Protein AF-A0A834N386-F1 (afdb_monomer)

Foldseek 3Di:
DVVLCVVLVDDPVLCVVCVVLCVVLVVCNNVLSVLQCLLPSDCSLQSLLSLDDVVLSVLSNPDFDDDPRDTDNVLVVLCVLLVHDSNLLNNLCSVVVVLSNDDPVLVVLQSVLCVVLVARSVLCSNVVVSSVDGSVLSNVQSVLCVVLVDPYDGSVSSVDDPVRSVVVSVVVVVVVVVVVVVVVVLVVCCVVVVHDSVVVVVLCVVPVVLVVVVPVLVVLLVPDDDDCSSVLSPDDPVVNVVVSCVVDDDPDDDDDDDDDDDDDDDDDDDDDDD

Mean predicted aligned error: 15.48 Å

Solvent-accessible surface area (backbone atoms only — not comparable to full-atom values): 16537 Å² total; per-residue (Å²): 101,70,70,56,42,49,75,56,68,50,50,73,66,59,48,63,78,43,40,70,64,52,60,80,31,51,95,50,39,66,63,49,49,53,35,50,44,71,62,34,75,76,46,80,50,47,56,48,48,62,79,40,61,64,76,53,44,50,41,60,58,74,60,78,45,64,62,97,87,39,81,53,49,63,63,57,53,51,14,61,77,50,73,50,51,52,40,62,45,24,57,45,34,44,78,40,51,69,56,68,74,52,53,69,70,57,49,51,46,32,52,52,49,42,53,76,61,68,43,55,48,70,59,46,57,78,40,50,68,60,66,79,47,54,44,67,58,50,48,56,55,49,50,56,42,46,75,67,67,48,88,74,63,62,71,73,62,72,73,51,50,74,65,57,49,50,52,51,48,52,50,51,53,51,51,50,54,45,51,54,52,47,51,56,47,42,56,49,46,20,70,72,68,74,44,56,60,68,60,50,50,57,55,44,74,75,41,74,73,50,69,85,50,43,73,72,49,52,65,57,53,72,76,56,85,70,95,62,62,64,67,48,73,74,37,56,70,68,57,35,52,51,50,50,55,71,75,48,78,78,83,83,74,80,79,82,82,90,82,85,86,82,87,90,82,82,87,78,89,81,79,88,83,135

InterPro domains:
  IPR003690 Transcription termination factor, mitochondrial/chloroplastic [PTHR15437] (4-217)
  IPR038538 MTERF superfamily, mitochondrial/chloroplastic [G3DSA:1.25.70.10] (2-164)

Radius of gyration: 35.21 Å; Cα contacts (8 Å, |Δi|>4): 204; chains: 1; bounding box: 88×67×82 Å

Sequence (274 aa):
MITIANNAGLSVSSIVENLPILIENINSLEEKIACIKNIDDDISEMLSLLNINKKYLSVLMFNEETIEGKKINKIKYLADELHCSVHTLCEYIEKEPSVIALSIRRIKEVIKTLKEFDYELKDILIALWVFNYNARTIHRRSSMMKAAGMKKIMPWILRGSIHELSNHIKTLKKTEMLEEIYGKHVDFLSKKLNMTEDEIKFYVNRAPDLTTLLEERLKILQQLRGKHRLSLLYCNSKIFETVVKSTYKPNTKTIPDDKTIPDDKTIPDDTDDK

Organism: Vespula vulgaris (NCBI:txid7454)

Structure (mmCIF, N/CA/C/O backbone):
data_AF-A0A834N386-F1
#
_entry.id   AF-A0A834N386-F1
#
loop_
_atom_site.group_PDB
_atom_site.id
_atom_site.type_symbol
_atom_site.label_atom_id
_atom_site.label_alt_id
_atom_site.label_comp_id
_atom_site.label_asym_id
_atom_site.label_entity_id
_atom_site.label_seq_id
_atom_site.pdbx_PDB_ins_code
_atom_site.Cartn_x
_atom_site.Cartn_y
_atom_site.Cartn_z
_atom_site.occupancy
_atom_site.B_iso_or_equiv
_atom_site.auth_seq_id
_atom_site.auth_comp_id
_atom_site.auth_asym_id
_atom_site.auth_atom_id
_atom_site.pdbx_PDB_model_num
ATOM 1 N N . MET A 1 1 ? -10.143 -11.070 27.960 1.00 88.25 1 MET A N 1
ATOM 2 C CA . MET A 1 1 ? -10.230 -11.180 26.486 1.00 88.25 1 MET A CA 1
ATOM 3 C C . MET A 1 1 ? -11.674 -11.378 26.028 1.00 88.25 1 MET A C 1
ATOM 5 O O . MET A 1 1 ? -12.223 -10.413 25.527 1.00 88.25 1 MET A O 1
ATOM 9 N N . ILE A 1 2 ? -12.325 -12.528 26.273 1.00 87.62 2 ILE A N 1
ATOM 10 C CA . ILE A 1 2 ? -13.691 -12.811 25.766 1.00 87.62 2 ILE A CA 1
ATOM 11 C C . ILE A 1 2 ? -14.712 -11.745 26.190 1.00 87.62 2 ILE A C 1
ATOM 13 O O . ILE A 1 2 ? -15.450 -11.239 25.356 1.00 87.62 2 ILE A O 1
ATOM 17 N N . THR A 1 3 ? -14.705 -11.329 27.460 1.00 89.75 3 THR A N 1
ATOM 18 C CA . THR A 1 3 ? -15.582 -10.250 27.946 1.00 89.75 3 THR A CA 1
ATOM 19 C C . THR A 1 3 ? -15.355 -8.932 27.202 1.00 89.75 3 THR A C 1
ATOM 21 O O . THR A 1 3 ? -16.313 -8.267 26.834 1.00 89.75 3 THR A O 1
ATOM 24 N N . ILE A 1 4 ? -14.093 -8.579 26.928 1.00 90.12 4 ILE A N 1
ATOM 25 C CA . ILE A 1 4 ? -13.732 -7.354 26.196 1.00 90.12 4 ILE A CA 1
ATOM 26 C C . ILE A 1 4 ? -14.237 -7.449 24.750 1.00 90.12 4 ILE A C 1
ATOM 28 O O . ILE A 1 4 ? -14.852 -6.512 24.258 1.00 90.12 4 ILE A O 1
ATOM 32 N N . ALA A 1 5 ? -14.032 -8.592 24.091 1.00 87.56 5 ALA A N 1
ATOM 33 C CA . ALA A 1 5 ? -14.474 -8.825 22.718 1.00 87.56 5 ALA A CA 1
ATOM 34 C C . ALA A 1 5 ? -16.011 -8.827 22.580 1.00 87.56 5 ALA A C 1
ATOM 36 O O . ALA A 1 5 ? -16.546 -8.201 21.668 1.00 87.56 5 ALA A O 1
ATOM 37 N N . ASN A 1 6 ? -16.729 -9.441 23.524 1.00 89.12 6 ASN A N 1
ATOM 38 C CA . ASN A 1 6 ? -18.195 -9.409 23.559 1.00 89.12 6 ASN A CA 1
ATOM 39 C C . ASN A 1 6 ? -18.725 -7.987 23.792 1.00 89.12 6 ASN A C 1
ATOM 41 O O . ASN A 1 6 ? -19.634 -7.549 23.092 1.00 89.12 6 ASN A O 1
ATOM 45 N N . ASN A 1 7 ? -18.122 -7.228 24.715 1.00 88.00 7 ASN A N 1
ATOM 46 C CA . ASN A 1 7 ? -18.456 -5.811 24.923 1.00 88.00 7 ASN A CA 1
ATOM 47 C C . ASN A 1 7 ? -18.126 -4.956 23.687 1.00 88.00 7 ASN A C 1
ATOM 49 O O . ASN A 1 7 ? -18.735 -3.911 23.445 1.00 88.00 7 ASN A O 1
ATOM 53 N N . ALA A 1 8 ? -17.168 -5.404 22.875 1.00 87.50 8 ALA A N 1
ATOM 54 C CA . ALA A 1 8 ? -16.850 -4.788 21.602 1.00 87.50 8 ALA A CA 1
ATOM 55 C C . ALA A 1 8 ? -17.902 -5.069 20.511 1.00 87.50 8 ALA A C 1
ATOM 57 O O . ALA A 1 8 ? -17.860 -4.411 19.479 1.00 87.50 8 ALA A O 1
ATOM 58 N N . GLY A 1 9 ? -18.881 -5.947 20.750 1.00 88.62 9 GLY A N 1
ATOM 59 C CA . GLY A 1 9 ? -19.914 -6.308 19.775 1.00 88.62 9 GLY A CA 1
ATOM 60 C C . GLY A 1 9 ? -19.480 -7.396 18.791 1.00 88.62 9 GLY A C 1
ATOM 61 O O . GLY A 1 9 ? -20.170 -7.626 17.804 1.00 88.62 9 GLY A O 1
ATOM 62 N N . LEU A 1 10 ? -18.355 -8.073 19.046 1.00 91.06 10 LEU A N 1
ATOM 63 C CA . LEU A 1 10 ? -17.881 -9.160 18.194 1.00 91.06 10 LEU A CA 1
ATOM 64 C C . LEU A 1 10 ? -18.725 -10.419 18.393 1.00 91.06 10 LEU A C 1
ATOM 66 O O . LEU A 1 10 ? -19.023 -10.819 19.520 1.00 91.06 10 LEU A O 1
ATOM 70 N N . SER A 1 11 ? -19.072 -11.072 17.286 1.00 91.44 11 SER A N 1
ATOM 71 C CA . SER A 1 11 ? -19.754 -12.365 17.318 1.00 91.44 11 SER A CA 1
ATOM 72 C C . SER A 1 11 ? -18.826 -13.476 17.827 1.00 91.44 11 SER A C 1
ATOM 74 O O . SER A 1 11 ? -17.603 -13.397 17.694 1.00 91.44 11 SER A O 1
ATOM 76 N N . VAL A 1 12 ? -19.401 -14.556 18.367 1.00 90.31 12 VAL A N 1
ATOM 77 C CA . VAL A 1 12 ? -18.622 -15.716 18.839 1.00 90.31 12 VAL A CA 1
ATOM 78 C C . VAL A 1 12 ? -17.772 -16.311 17.712 1.00 90.31 12 VAL A C 1
ATOM 80 O O 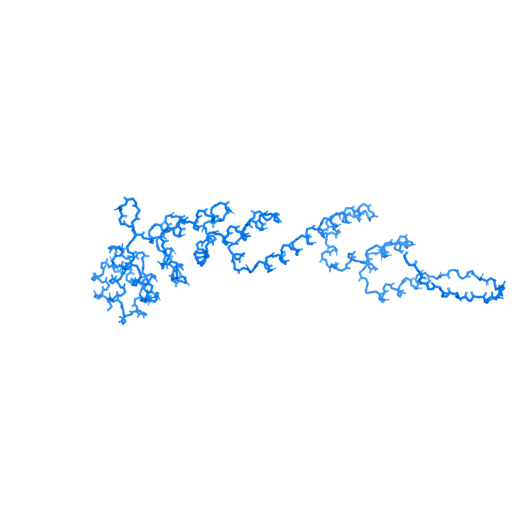. VAL A 1 12 ? -16.609 -16.633 17.943 1.00 90.31 12 VAL A O 1
ATOM 83 N N . SER A 1 13 ? -18.309 -16.408 16.491 1.00 90.00 13 SER A N 1
ATOM 84 C CA . SER A 1 13 ? -17.554 -16.876 15.321 1.00 90.00 13 SER A CA 1
ATOM 85 C C . SER A 1 13 ? -16.381 -15.952 14.997 1.00 90.00 13 SER A C 1
ATOM 87 O O . SER A 1 13 ? -15.260 -16.435 14.868 1.00 90.00 13 SER A O 1
ATOM 89 N N . SER A 1 14 ? -16.595 -14.631 14.987 1.00 88.56 14 SER A N 1
ATOM 90 C CA . SER A 1 14 ? -15.523 -13.655 14.737 1.00 88.56 14 SER A CA 1
ATOM 91 C C . SER A 1 14 ? -14.409 -13.734 15.786 1.00 88.56 14 SER A C 1
ATOM 93 O O . SER A 1 14 ? -13.234 -13.606 15.445 1.00 88.56 14 SER A O 1
ATOM 95 N N . ILE A 1 15 ? -14.753 -13.976 17.058 1.00 91.06 15 ILE A N 1
ATOM 96 C CA . ILE A 1 15 ? -13.774 -14.154 18.143 1.00 91.06 15 ILE A CA 1
ATOM 97 C C . ILE A 1 15 ? -12.934 -15.412 17.923 1.00 91.06 15 ILE A C 1
ATOM 99 O O . ILE A 1 15 ? -11.722 -15.374 18.118 1.00 91.06 15 ILE A O 1
ATOM 103 N N . VAL A 1 16 ? -13.567 -16.522 17.533 1.00 91.50 16 VAL A N 1
ATOM 104 C CA . VAL A 1 16 ? -12.873 -17.794 17.287 1.00 91.50 16 VAL A CA 1
ATOM 105 C C . VAL A 1 16 ? -11.936 -17.680 16.085 1.00 91.50 16 VAL A C 1
ATOM 107 O O . VAL A 1 16 ? -10.785 -18.099 16.178 1.00 91.50 16 VAL A O 1
ATOM 110 N N . GLU A 1 17 ? -12.391 -17.068 14.992 1.00 90.94 17 GLU A N 1
ATOM 111 C CA . GLU A 1 17 ? -11.588 -16.862 13.779 1.00 90.94 17 GLU A CA 1
ATOM 112 C C . GLU A 1 17 ? -10.368 -15.962 14.027 1.00 90.94 17 GLU A C 1
ATOM 114 O O . GLU A 1 17 ? -9.296 -16.206 13.480 1.00 90.94 17 GLU A O 1
ATOM 119 N N . ASN A 1 18 ? -10.503 -14.959 14.901 1.00 90.38 18 ASN A N 1
ATOM 120 C CA . ASN A 1 18 ? -9.460 -13.965 15.174 1.00 90.38 18 ASN A CA 1
ATOM 121 C C . ASN A 1 18 ? -8.749 -14.182 16.520 1.00 90.38 18 ASN A C 1
ATOM 123 O O . ASN A 1 18 ? -8.065 -13.286 17.023 1.00 90.38 18 ASN A O 1
ATOM 127 N N . LEU A 1 19 ? -8.885 -15.371 17.114 1.00 92.12 19 LEU A N 1
ATOM 128 C CA . LEU A 1 19 ? -8.342 -15.684 18.435 1.00 92.12 19 LEU A CA 1
ATOM 129 C C . LEU A 1 19 ? -6.833 -15.386 18.571 1.00 92.12 19 LEU A C 1
ATOM 131 O O . LEU A 1 19 ? -6.460 -14.804 19.593 1.00 92.12 19 LEU A O 1
ATOM 135 N N . PRO A 1 20 ? -5.964 -15.700 17.582 1.00 92.31 20 PRO A N 1
ATOM 136 C CA . PRO A 1 20 ? -4.537 -15.385 17.676 1.00 92.31 20 PRO A CA 1
ATOM 137 C C . PRO A 1 20 ? -4.271 -13.885 17.866 1.00 92.31 20 PRO A C 1
ATOM 139 O O . PRO A 1 20 ? -3.595 -13.498 18.817 1.00 92.31 20 PRO A O 1
ATOM 142 N N . ILE A 1 21 ? -4.899 -13.038 17.041 1.00 91.94 21 ILE A N 1
ATOM 143 C CA . ILE A 1 21 ? -4.752 -11.573 17.082 1.00 91.94 21 ILE A CA 1
ATOM 144 C C . ILE A 1 21 ? -5.218 -11.021 18.438 1.00 91.94 21 ILE A C 1
ATOM 146 O O . ILE A 1 21 ? -4.581 -10.144 19.029 1.00 91.94 21 ILE A O 1
ATOM 150 N N . LEU A 1 22 ? -6.326 -11.549 18.967 1.00 92.88 22 LEU A N 1
ATOM 151 C CA . LEU A 1 22 ? -6.873 -11.129 20.259 1.00 92.88 22 LEU A CA 1
ATOM 152 C C . LEU A 1 22 ? -5.966 -11.520 21.435 1.00 92.88 22 LEU A C 1
ATOM 154 O O . LEU A 1 22 ? -5.844 -10.752 22.393 1.00 92.88 22 LEU A O 1
ATOM 158 N N . ILE A 1 23 ? -5.342 -12.701 21.379 1.00 92.31 23 ILE A N 1
ATOM 159 C CA . ILE A 1 23 ? -4.413 -13.183 22.410 1.00 92.31 23 ILE A CA 1
ATOM 160 C C . ILE A 1 23 ? -3.130 -12.351 22.402 1.00 92.31 23 ILE A C 1
ATOM 162 O O . ILE A 1 23 ? -2.708 -11.884 23.460 1.00 92.31 23 ILE A O 1
ATOM 166 N N . GLU A 1 24 ? -2.544 -12.113 21.227 1.00 92.31 24 GLU A N 1
ATOM 167 C CA . GLU A 1 24 ? -1.314 -11.322 21.082 1.00 92.31 24 GLU A CA 1
ATOM 168 C C . GLU A 1 24 ? -1.464 -9.906 21.651 1.00 92.31 24 GLU A C 1
ATOM 170 O O . GLU A 1 24 ? -0.534 -9.353 22.239 1.00 92.31 24 GLU A O 1
ATOM 175 N N . ASN A 1 25 ? -2.665 -9.333 21.548 1.00 91.56 25 ASN A N 1
ATOM 176 C CA . ASN A 1 25 ? -2.941 -7.968 21.978 1.00 91.56 25 ASN A CA 1
ATOM 177 C C . ASN A 1 25 ? -3.603 -7.855 23.358 1.00 91.56 25 ASN A C 1
ATOM 179 O O . ASN A 1 25 ? -3.965 -6.744 23.746 1.00 91.56 25 ASN A O 1
ATOM 183 N N . ILE A 1 26 ? -3.728 -8.945 24.127 1.00 92.50 26 ILE A N 1
ATOM 184 C CA . ILE A 1 26 ? -4.551 -9.015 25.352 1.00 92.50 26 ILE A CA 1
ATOM 185 C C . ILE A 1 26 ? -4.307 -7.872 26.352 1.00 92.50 26 ILE A C 1
ATOM 187 O O . ILE A 1 26 ? -5.266 -7.328 26.895 1.00 92.50 26 ILE A O 1
ATOM 191 N N . ASN A 1 27 ? -3.048 -7.463 26.543 1.00 92.25 27 ASN A N 1
ATOM 192 C CA . ASN A 1 27 ? -2.653 -6.430 27.510 1.00 92.25 27 ASN A CA 1
ATOM 193 C C . ASN A 1 27 ? -3.097 -5.012 27.117 1.00 92.25 27 ASN A C 1
ATOM 195 O O . ASN A 1 27 ? -3.163 -4.134 27.967 1.00 92.25 27 ASN A O 1
ATOM 199 N N . SER A 1 28 ? -3.368 -4.780 25.831 1.00 92.50 28 SER A N 1
ATOM 200 C CA . SER A 1 28 ? -3.769 -3.472 25.285 1.00 92.50 28 SER A CA 1
ATOM 201 C C . SER A 1 28 ? -5.078 -3.541 24.496 1.00 92.50 28 SER A C 1
ATOM 203 O O . SER A 1 28 ? -5.441 -2.594 23.802 1.00 92.50 28 SER A O 1
ATOM 205 N N . LEU A 1 29 ? -5.781 -4.674 24.584 1.00 92.69 29 LEU A N 1
ATOM 206 C CA . LEU A 1 29 ? -6.896 -5.011 23.710 1.00 92.69 29 LEU A CA 1
ATOM 207 C C . LEU A 1 29 ? -8.043 -4.010 23.846 1.00 92.69 29 LEU A C 1
ATOM 209 O O . LEU A 1 29 ? -8.546 -3.524 22.841 1.00 92.69 29 LEU A O 1
ATOM 213 N N . GLU A 1 30 ? -8.424 -3.679 25.079 1.00 91.75 30 GLU A N 1
ATOM 214 C CA . GLU A 1 30 ? -9.513 -2.740 25.365 1.00 91.75 30 GLU A CA 1
ATOM 215 C C . GLU A 1 30 ? -9.223 -1.344 24.804 1.00 91.75 30 GLU A C 1
ATOM 217 O O . GLU A 1 30 ? -10.055 -0.769 24.105 1.00 91.75 30 GLU A O 1
ATOM 222 N N . GLU A 1 31 ? -8.007 -0.835 25.019 1.00 90.44 31 GLU A N 1
ATOM 223 C CA . GLU A 1 31 ? -7.593 0.467 24.498 1.00 90.44 31 GLU A CA 1
ATOM 224 C C . GLU A 1 31 ? -7.568 0.490 22.965 1.00 90.44 31 GLU A C 1
ATOM 226 O O . GLU A 1 31 ? -8.058 1.436 22.351 1.00 90.44 31 GLU A O 1
ATOM 231 N N . LYS A 1 32 ? -7.011 -0.550 22.328 1.00 92.25 32 LYS A N 1
ATOM 232 C CA . LYS A 1 32 ? -6.935 -0.634 20.863 1.00 92.25 32 LYS A CA 1
ATOM 233 C C . LYS A 1 32 ? -8.317 -0.783 20.230 1.00 92.25 32 LYS A C 1
ATOM 235 O O . LYS A 1 32 ? -8.591 -0.127 19.228 1.00 92.25 32 LYS A O 1
ATOM 240 N N . ILE A 1 33 ? -9.199 -1.584 20.829 1.00 92.19 33 ILE A N 1
ATOM 241 C CA . ILE A 1 33 ? -10.599 -1.699 20.407 1.00 92.19 33 ILE A CA 1
ATOM 242 C C . ILE A 1 33 ? -11.301 -0.348 20.524 1.00 92.19 33 ILE A C 1
ATOM 244 O O . ILE A 1 33 ? -11.998 0.043 19.592 1.00 92.19 33 ILE A O 1
ATOM 248 N N . ALA A 1 34 ? -11.084 0.394 21.613 1.00 89.69 34 ALA A N 1
ATOM 249 C CA . ALA A 1 34 ? -11.635 1.737 21.753 1.00 89.69 34 ALA A CA 1
ATOM 250 C C . ALA A 1 34 ? -11.137 2.670 20.635 1.00 89.69 34 ALA A C 1
ATOM 252 O O . ALA A 1 34 ? -11.928 3.432 20.080 1.00 89.69 34 ALA A O 1
ATOM 253 N N . CYS A 1 35 ? -9.862 2.585 20.233 1.00 89.06 35 CYS A N 1
ATOM 254 C CA . CYS A 1 35 ? -9.360 3.347 19.086 1.00 89.06 35 CYS A CA 1
ATOM 255 C C . CYS A 1 35 ? -10.097 3.002 17.784 1.00 89.06 35 CYS A C 1
ATOM 257 O O . CYS A 1 35 ? -10.493 3.912 17.061 1.00 89.06 35 CYS A O 1
ATOM 259 N N . ILE A 1 36 ? -10.293 1.713 17.492 1.00 90.50 36 ILE A N 1
ATOM 260 C CA . ILE A 1 36 ? -10.954 1.259 16.257 1.00 90.50 36 ILE A CA 1
ATOM 261 C C . ILE A 1 36 ? -12.444 1.637 16.272 1.00 90.50 36 ILE A C 1
ATOM 263 O O . ILE A 1 36 ? -12.948 2.144 15.273 1.00 90.50 36 ILE A O 1
ATOM 267 N N . LYS A 1 37 ? -13.119 1.513 17.423 1.00 89.31 37 LYS A N 1
ATOM 268 C CA . LYS A 1 37 ? -14.534 1.887 17.591 1.00 89.31 37 LYS A CA 1
ATOM 269 C C . LYS A 1 37 ? -14.840 3.362 17.342 1.00 89.31 37 LYS A C 1
ATOM 271 O O . LYS A 1 37 ? -15.950 3.704 16.965 1.00 89.31 37 LYS A O 1
ATOM 276 N N . ASN A 1 38 ? -13.863 4.250 17.518 1.00 85.38 38 ASN A N 1
ATOM 277 C CA . ASN A 1 38 ? -14.044 5.667 17.178 1.00 85.38 38 ASN A CA 1
ATOM 278 C C . ASN A 1 38 ? -14.159 5.916 15.663 1.00 85.38 38 ASN A C 1
ATOM 280 O O . ASN A 1 38 ? -14.616 6.983 15.237 1.00 85.38 38 ASN A O 1
ATOM 284 N N . ILE A 1 39 ? -13.705 4.955 14.858 1.00 85.00 39 ILE A N 1
ATOM 285 C CA . ILE A 1 39 ? -13.745 5.004 13.397 1.00 85.00 39 ILE A CA 1
ATOM 286 C C . ILE A 1 39 ? -15.055 4.398 12.898 1.00 85.00 39 ILE A C 1
ATOM 288 O O . ILE A 1 39 ? -15.696 4.977 12.019 1.00 85.00 39 ILE A O 1
ATOM 292 N N . ASP A 1 40 ? -15.425 3.239 13.443 1.00 86.94 40 ASP A N 1
ATOM 293 C CA . ASP A 1 40 ? -16.626 2.499 13.078 1.00 86.94 40 ASP A CA 1
ATOM 294 C C . ASP A 1 40 ? -17.136 1.660 14.248 1.00 86.94 40 ASP A C 1
ATOM 296 O O . ASP A 1 40 ? -16.339 1.033 14.946 1.00 86.94 40 ASP A O 1
ATOM 300 N N . ASP A 1 41 ? -18.455 1.613 14.435 1.00 85.44 41 ASP A N 1
ATOM 301 C CA . ASP A 1 41 ? -19.065 0.813 15.500 1.00 85.44 41 ASP A CA 1
ATOM 302 C C . ASP A 1 41 ? -18.874 -0.691 15.252 1.00 85.44 41 ASP A C 1
ATOM 304 O O . ASP A 1 41 ? -18.651 -1.450 16.203 1.00 85.44 41 ASP A O 1
ATOM 308 N N . ASP A 1 42 ? -18.924 -1.114 13.981 1.00 88.88 42 ASP A N 1
ATOM 309 C CA . ASP A 1 42 ? -18.627 -2.487 13.580 1.00 88.88 42 ASP A CA 1
ATOM 310 C C . ASP A 1 42 ? -17.137 -2.646 13.266 1.00 88.88 42 ASP A C 1
ATOM 312 O O . ASP A 1 42 ? -16.627 -2.243 12.218 1.00 88.88 42 ASP A O 1
ATOM 316 N N . ILE A 1 43 ? -16.432 -3.269 14.206 1.00 90.81 43 ILE A N 1
ATOM 317 C CA . ILE A 1 43 ? -14.989 -3.493 14.124 1.00 90.81 43 ILE A CA 1
ATOM 318 C C . ILE A 1 43 ? -14.627 -4.857 13.522 1.00 90.81 43 ILE A C 1
ATOM 320 O O . ILE A 1 43 ? -13.440 -5.172 13.438 1.00 90.81 43 ILE A O 1
ATOM 324 N N . SER A 1 44 ? -15.612 -5.675 13.132 1.00 90.38 44 SER A N 1
ATOM 325 C CA . SER A 1 44 ? -15.407 -7.081 12.744 1.00 90.38 44 SER A CA 1
ATOM 326 C C . SER A 1 44 ? -14.435 -7.226 11.572 1.00 90.38 44 SER A C 1
ATOM 328 O O . SER A 1 44 ? -13.564 -8.092 11.586 1.00 90.38 44 SER A O 1
ATOM 330 N N . GLU A 1 45 ? -14.519 -6.325 10.592 1.00 91.19 45 GLU A N 1
ATOM 331 C CA . GLU A 1 45 ? -13.615 -6.307 9.437 1.00 91.19 45 GLU A CA 1
ATOM 332 C C . GLU A 1 45 ? -12.253 -5.659 9.739 1.00 91.19 45 GLU A C 1
ATOM 334 O O . GLU A 1 45 ? -11.313 -5.824 8.974 1.00 91.19 45 GLU A O 1
ATOM 339 N N . MET A 1 46 ? -12.104 -4.941 10.854 1.00 93.44 46 MET A N 1
ATOM 340 C CA . MET A 1 46 ? -10.917 -4.127 11.153 1.00 93.44 46 MET A CA 1
ATOM 341 C C . MET A 1 46 ? -9.967 -4.770 12.172 1.00 93.44 46 MET A C 1
ATOM 343 O O . MET A 1 46 ? -9.023 -4.125 12.631 1.00 93.44 46 MET A O 1
ATOM 347 N N . LEU A 1 47 ? -10.187 -6.036 12.537 1.00 93.19 47 LEU A N 1
ATOM 348 C CA . LEU A 1 47 ? -9.440 -6.706 13.606 1.00 93.19 47 LEU A CA 1
ATOM 349 C C . LEU A 1 47 ? -7.933 -6.805 13.341 1.00 93.19 47 LEU A C 1
ATOM 351 O O . LEU A 1 47 ? -7.160 -6.696 14.292 1.00 93.19 47 LEU A O 1
ATOM 355 N N . SER A 1 48 ? -7.491 -6.887 12.082 1.00 93.38 48 SER A N 1
ATOM 356 C CA . SER A 1 48 ? -6.059 -6.878 11.727 1.00 93.38 48 SER A CA 1
ATOM 357 C C . SER A 1 48 ? -5.345 -5.596 12.182 1.00 93.38 48 SER A C 1
ATOM 359 O O . SER A 1 48 ? 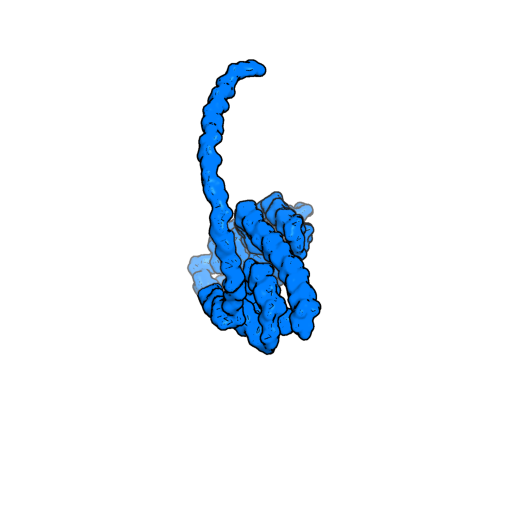-4.145 -5.597 12.451 1.00 93.38 48 SER A O 1
ATOM 361 N N . LEU A 1 49 ? -6.080 -4.492 12.374 1.00 93.56 49 LEU A N 1
ATOM 362 C CA . LEU A 1 49 ? -5.514 -3.254 12.914 1.00 93.56 49 LEU A CA 1
ATOM 363 C C . LEU A 1 49 ? -5.091 -3.384 14.379 1.00 93.56 49 LEU A C 1
ATOM 365 O O . LEU A 1 49 ? -4.299 -2.571 14.847 1.00 93.56 49 LEU A O 1
ATOM 369 N N . LEU A 1 50 ? -5.564 -4.392 15.120 1.00 93.38 50 LEU A N 1
ATOM 370 C CA . LEU A 1 50 ? -5.101 -4.626 16.487 1.00 93.38 50 LEU A CA 1
ATOM 371 C C . LEU A 1 50 ? -3.591 -4.885 16.531 1.00 93.38 50 LEU A C 1
ATOM 373 O O . LEU A 1 50 ? -2.954 -4.487 17.500 1.00 93.38 50 LEU A O 1
ATOM 377 N N . ASN A 1 51 ? -2.992 -5.442 15.478 1.00 93.75 51 ASN A N 1
ATOM 378 C CA . ASN A 1 51 ? -1.557 -5.726 15.428 1.00 93.75 51 ASN A CA 1
ATOM 379 C C . ASN A 1 51 ? -0.680 -4.487 15.204 1.00 93.75 51 ASN A C 1
ATOM 381 O O . ASN A 1 51 ? 0.527 -4.528 15.453 1.00 93.75 51 ASN A O 1
ATOM 385 N N . ILE A 1 52 ? -1.255 -3.345 14.813 1.00 92.19 52 ILE A N 1
ATOM 386 C CA . ILE A 1 52 ? -0.459 -2.136 14.583 1.00 92.19 52 ILE A CA 1
ATOM 387 C C . ILE A 1 52 ? -0.134 -1.407 15.891 1.00 92.19 52 ILE A C 1
ATOM 389 O O . ILE A 1 52 ? -0.783 -1.557 16.933 1.00 92.19 52 ILE A O 1
ATOM 393 N N . ASN A 1 53 ? 0.908 -0.576 15.843 1.00 89.56 53 ASN A N 1
ATOM 394 C CA . ASN A 1 53 ? 1.323 0.218 16.994 1.00 89.56 53 ASN A CA 1
ATOM 395 C C . ASN A 1 53 ? 0.229 1.230 17.392 1.00 89.56 53 ASN A C 1
ATOM 397 O O . ASN A 1 53 ? -0.317 1.934 16.539 1.00 89.56 53 ASN A O 1
ATOM 401 N N . LYS A 1 54 ? -0.017 1.370 18.703 1.00 85.81 54 LYS A N 1
ATOM 402 C CA . LYS A 1 54 ? -0.982 2.320 19.286 1.00 85.81 54 LYS A CA 1
ATOM 403 C C . LYS A 1 54 ? -0.816 3.748 18.758 1.00 85.81 54 LYS A C 1
ATOM 405 O O . LYS A 1 54 ? -1.813 4.428 18.564 1.00 85.81 54 LYS A O 1
ATOM 410 N N . LYS A 1 55 ? 0.414 4.183 18.457 1.00 88.50 55 LYS A N 1
ATOM 411 C CA . LYS A 1 55 ? 0.697 5.496 17.855 1.00 88.50 55 LYS A CA 1
ATOM 412 C C . LYS A 1 55 ? -0.048 5.719 16.531 1.00 88.50 55 LYS A C 1
ATOM 414 O O . LYS A 1 55 ? -0.476 6.835 16.267 1.00 88.50 55 LYS A O 1
ATOM 419 N N . TYR A 1 56 ? -0.187 4.695 15.689 1.00 89.31 56 TYR A N 1
ATOM 420 C CA . TYR A 1 56 ? -0.923 4.814 14.425 1.00 89.31 56 TYR A CA 1
ATOM 421 C C . TYR A 1 56 ? -2.435 4.747 14.649 1.00 89.31 56 TYR A C 1
ATOM 423 O O . TYR A 1 56 ? -3.168 5.531 14.055 1.00 89.31 56 TYR A O 1
ATOM 431 N N . LEU A 1 57 ? -2.898 3.889 15.564 1.00 88.25 57 LEU A N 1
ATOM 432 C CA . LEU A 1 57 ? -4.314 3.825 15.942 1.00 88.25 57 LEU A CA 1
ATOM 433 C C . LEU A 1 57 ? -4.810 5.145 16.539 1.00 88.25 57 LEU A C 1
ATOM 435 O O . LEU A 1 57 ? -5.878 5.625 16.177 1.00 88.25 57 LEU A O 1
ATOM 439 N N . SER A 1 58 ? -4.011 5.784 17.395 1.00 85.62 58 SER A N 1
ATOM 440 C CA . SER A 1 58 ? -4.374 7.073 17.986 1.00 85.62 58 SER A CA 1
ATOM 441 C C . SER A 1 58 ? -4.519 8.169 16.931 1.00 85.62 58 SER A C 1
ATOM 443 O O . SER A 1 58 ? -5.351 9.055 17.077 1.00 85.62 58 SER A O 1
ATOM 445 N N . VAL A 1 59 ? -3.755 8.105 15.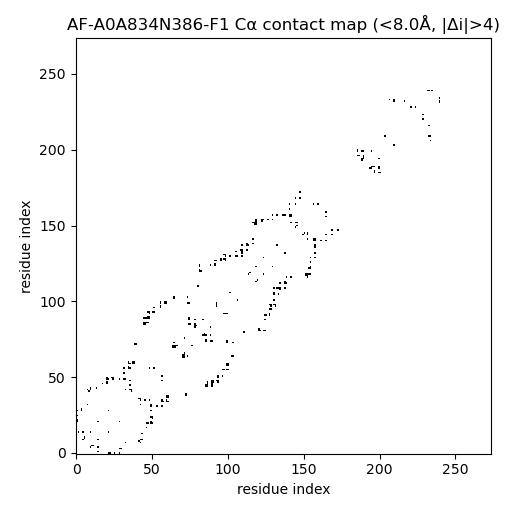835 1.00 85.38 59 VAL A N 1
ATOM 446 C CA . VAL A 1 59 ? -3.895 9.067 14.732 1.00 85.38 59 VAL A CA 1
ATOM 447 C C . VAL A 1 59 ? -5.281 8.981 14.084 1.00 85.38 59 VAL A C 1
ATOM 449 O O . VAL A 1 59 ? -5.821 10.015 13.701 1.00 85.38 59 VAL A O 1
ATOM 452 N N . LEU A 1 60 ? -5.891 7.793 14.022 1.00 77.38 60 LEU A N 1
ATOM 453 C CA . LEU A 1 60 ? -7.262 7.632 13.519 1.00 77.38 60 LEU A CA 1
ATOM 454 C C . LEU A 1 60 ? -8.304 8.276 14.436 1.00 77.38 60 LEU A C 1
ATOM 456 O O . LEU A 1 60 ? -9.329 8.731 13.942 1.00 77.38 60 LEU A O 1
ATOM 460 N N . MET A 1 61 ? -8.034 8.349 15.742 1.00 74.19 61 MET A N 1
ATOM 461 C CA . MET A 1 61 ? -8.932 9.000 16.699 1.00 74.19 61 MET A CA 1
ATOM 462 C C . MET A 1 61 ? -8.892 10.526 16.598 1.00 74.19 61 MET A C 1
ATOM 464 O O . MET A 1 61 ? -9.925 11.174 16.710 1.00 74.19 61 MET A O 1
ATOM 468 N N . PHE A 1 62 ? -7.701 11.108 16.437 1.00 73.00 62 PHE A N 1
ATOM 469 C CA . PHE A 1 62 ? -7.518 12.559 16.566 1.00 73.00 62 PHE A CA 1
ATOM 470 C C . PHE A 1 62 ? -7.588 13.320 15.241 1.00 73.00 62 PHE A C 1
ATOM 472 O O . PHE A 1 62 ? -7.834 14.524 15.247 1.00 73.00 62 PHE A O 1
ATOM 479 N N . ASN A 1 63 ? -7.390 12.641 14.111 1.00 73.81 63 ASN A N 1
ATOM 480 C CA . ASN A 1 63 ? -7.414 13.265 12.791 1.00 73.81 63 ASN A CA 1
ATOM 481 C C . ASN A 1 63 ? -8.708 12.917 12.059 1.00 73.81 63 ASN A C 1
ATOM 483 O O . ASN A 1 63 ? -8.682 12.278 11.004 1.00 73.81 63 ASN A O 1
ATOM 487 N N . GLU A 1 64 ? -9.836 13.340 12.630 1.00 78.50 64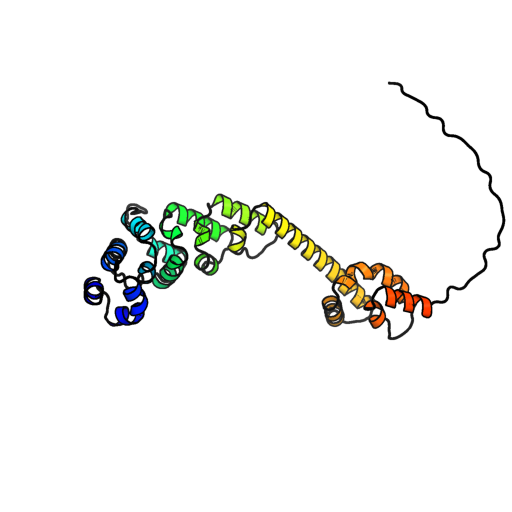 GLU A N 1
ATOM 488 C CA . GLU A 1 64 ? -11.107 13.308 11.917 1.00 78.50 64 GLU A CA 1
ATOM 489 C C . GLU A 1 64 ? -11.019 14.199 10.679 1.00 78.50 64 GLU A C 1
ATOM 491 O O . GLU A 1 64 ? -10.691 15.384 10.747 1.00 78.50 64 GLU A O 1
ATOM 496 N N . GLU A 1 65 ? -11.311 13.612 9.525 1.00 84.06 65 GLU A N 1
ATOM 497 C CA . GLU A 1 65 ? -11.296 14.317 8.254 1.00 84.06 65 GLU A CA 1
ATOM 498 C C . GLU A 1 65 ? -12.708 14.379 7.683 1.00 84.06 65 GLU A C 1
ATOM 500 O O . GLU A 1 65 ? -13.515 13.456 7.841 1.00 84.06 65 GLU A O 1
ATOM 505 N N . THR A 1 66 ? -13.000 15.488 7.007 1.00 84.25 66 THR A N 1
ATOM 506 C CA . THR A 1 66 ? -14.282 15.706 6.344 1.00 84.25 66 THR A CA 1
ATOM 507 C C . THR A 1 66 ? -14.089 15.902 4.845 1.00 84.25 66 THR A C 1
ATOM 509 O O . THR A 1 66 ? -13.114 16.511 4.400 1.00 84.25 66 THR A O 1
ATOM 512 N N . ILE A 1 67 ? -15.023 15.391 4.044 1.00 80.44 67 ILE A N 1
ATOM 513 C CA . ILE A 1 67 ? -15.191 15.799 2.642 1.00 80.44 67 ILE A CA 1
ATOM 514 C C . ILE A 1 67 ? -16.606 16.351 2.537 1.00 80.44 67 ILE A C 1
ATOM 516 O O . ILE A 1 67 ? -17.551 15.733 3.025 1.00 80.44 67 ILE A O 1
ATOM 520 N N . GLU A 1 68 ? -16.730 17.549 1.965 1.00 83.06 68 GLU A N 1
ATOM 521 C CA . GLU A 1 68 ? -18.021 18.236 1.799 1.00 83.06 68 GLU A CA 1
ATOM 522 C C . GLU A 1 68 ? -18.797 18.392 3.125 1.00 83.06 68 GLU A C 1
ATOM 524 O O . GLU A 1 68 ? -20.020 18.303 3.173 1.00 83.06 68 GLU A O 1
ATOM 529 N N . GLY A 1 69 ? -18.071 18.604 4.229 1.00 81.62 69 GLY A N 1
ATOM 530 C CA . GLY A 1 69 ? -18.652 18.818 5.559 1.00 81.62 69 GLY A CA 1
ATOM 531 C C . GLY A 1 69 ? -19.118 17.552 6.287 1.00 81.62 69 GLY A C 1
ATOM 532 O O . GLY A 1 69 ? -19.612 17.659 7.405 1.00 81.62 69 GLY A O 1
ATOM 533 N N . LYS A 1 70 ? -18.942 16.356 5.708 1.00 84.81 70 LYS A N 1
ATOM 534 C CA . LYS A 1 70 ? -19.281 15.076 6.353 1.00 84.81 70 LYS A CA 1
ATOM 535 C C . LYS A 1 70 ? -18.031 14.372 6.867 1.00 84.81 70 LYS A C 1
ATOM 537 O O . LYS A 1 70 ? -17.047 14.289 6.133 1.00 84.81 70 LYS A O 1
ATOM 542 N N . LYS A 1 71 ? -18.079 13.850 8.100 1.00 85.31 71 LYS A N 1
ATOM 543 C CA . LYS A 1 71 ? -17.022 13.003 8.685 1.00 85.31 71 LYS A CA 1
ATOM 544 C C . LYS A 1 71 ? -16.855 11.740 7.849 1.00 85.31 71 LYS A C 1
ATOM 546 O O . LYS A 1 71 ? -17.846 11.136 7.440 1.00 85.31 71 LYS A O 1
ATOM 551 N N . ILE A 1 72 ? -15.607 11.353 7.597 1.00 87.62 72 ILE A N 1
ATOM 552 C CA . ILE A 1 72 ? -15.293 10.209 6.741 1.00 87.62 72 ILE A CA 1
ATOM 553 C C . ILE A 1 72 ? -14.470 9.178 7.476 1.00 87.62 72 ILE A C 1
ATOM 555 O O . ILE A 1 72 ? -13.445 9.473 8.087 1.00 87.62 72 ILE A O 1
ATOM 559 N N . ASN A 1 73 ? -14.910 7.933 7.334 1.00 89.50 73 ASN A N 1
ATOM 560 C CA . ASN A 1 73 ? -14.107 6.780 7.668 1.00 89.50 73 ASN A CA 1
ATOM 561 C C . ASN A 1 73 ? -13.029 6.613 6.584 1.00 89.50 73 ASN A C 1
ATOM 563 O O . ASN A 1 73 ? -13.300 6.148 5.477 1.00 89.50 73 ASN A O 1
ATOM 567 N N . LYS A 1 74 ? -11.797 7.019 6.908 1.00 89.25 74 LYS A N 1
ATOM 568 C CA . LYS A 1 74 ? -10.638 6.954 6.004 1.00 89.25 74 LYS A CA 1
ATOM 569 C C . LYS A 1 74 ? -10.363 5.543 5.486 1.00 89.25 74 LYS A C 1
ATOM 571 O O . LYS A 1 74 ? -9.938 5.399 4.344 1.00 89.25 74 LYS A O 1
ATOM 576 N N . ILE A 1 75 ? -10.588 4.524 6.315 1.00 92.38 75 ILE A N 1
ATOM 577 C CA . ILE A 1 75 ? -10.326 3.128 5.954 1.00 92.38 75 ILE A CA 1
ATOM 578 C C . ILE A 1 75 ? -11.339 2.676 4.908 1.00 92.38 75 ILE A C 1
ATOM 580 O O . ILE A 1 75 ? -10.930 2.206 3.852 1.00 92.38 75 ILE A O 1
ATOM 584 N N . LYS A 1 76 ? -12.635 2.909 5.151 1.00 92.81 76 LYS A N 1
ATOM 585 C CA . LYS A 1 76 ? -13.693 2.636 4.163 1.00 92.81 76 LYS A CA 1
ATOM 586 C C . LYS A 1 76 ? -13.452 3.406 2.864 1.00 92.81 76 LYS A C 1
ATOM 588 O O . LYS A 1 76 ? -13.433 2.810 1.797 1.00 92.81 76 LYS A O 1
ATOM 593 N N . TYR A 1 77 ? -13.126 4.696 2.966 1.00 92.50 77 TYR A N 1
ATOM 594 C CA . TYR A 1 77 ? -12.792 5.523 1.805 1.00 92.50 77 TYR A CA 1
ATOM 595 C C . TYR A 1 77 ? -11.633 4.949 0.971 1.00 92.50 77 TYR A C 1
ATOM 597 O O . TYR A 1 77 ? -11.720 4.874 -0.252 1.00 92.50 77 TYR A O 1
ATOM 605 N N . LEU A 1 78 ? -10.536 4.540 1.615 1.00 94.06 78 LEU A N 1
ATOM 606 C CA . LEU A 1 78 ? -9.390 3.966 0.911 1.00 94.06 78 LEU A CA 1
ATOM 607 C C . LEU A 1 78 ? -9.712 2.582 0.323 1.00 94.06 78 LEU A C 1
ATOM 609 O O . LEU A 1 78 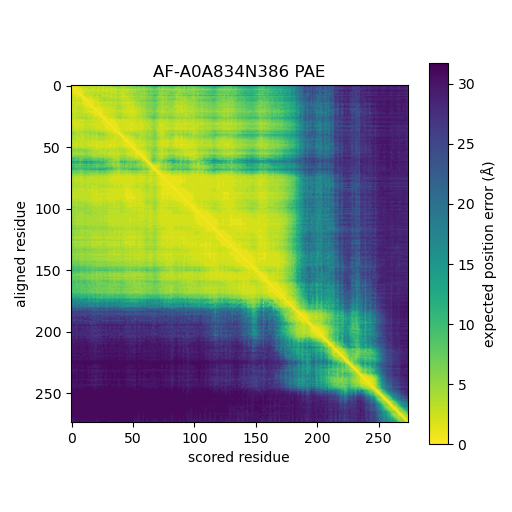? -9.223 2.266 -0.760 1.00 94.06 78 LEU A O 1
ATOM 613 N N . ALA A 1 79 ? -10.532 1.780 1.008 1.00 95.81 79 ALA A N 1
ATOM 614 C CA . ALA A 1 79 ? -10.968 0.471 0.526 1.00 95.81 79 ALA A CA 1
ATOM 615 C C . ALA A 1 79 ? -11.794 0.611 -0.760 1.00 95.81 79 ALA A C 1
ATOM 617 O O . ALA A 1 79 ? -11.515 -0.083 -1.741 1.00 95.81 79 ALA A O 1
ATOM 618 N N . ASP A 1 80 ? -12.707 1.586 -0.788 1.00 95.31 80 ASP A N 1
ATOM 619 C CA . ASP A 1 80 ? -13.515 1.927 -1.959 1.00 95.31 80 ASP A CA 1
ATOM 620 C C . ASP A 1 80 ? -12.639 2.397 -3.132 1.00 95.31 80 ASP A C 1
ATOM 622 O O . ASP A 1 80 ? -12.772 1.901 -4.250 1.00 95.31 80 ASP A O 1
ATOM 626 N N . GLU A 1 81 ? -11.687 3.306 -2.891 1.00 94.38 81 GLU A N 1
ATOM 627 C CA . GLU A 1 81 ? -10.798 3.827 -3.943 1.00 94.38 81 GLU A CA 1
ATOM 628 C C . GLU A 1 81 ? -9.860 2.771 -4.546 1.00 94.38 81 GLU A C 1
ATOM 630 O O . GLU A 1 81 ? -9.462 2.889 -5.712 1.00 94.38 81 GLU A O 1
ATOM 635 N N . LEU A 1 82 ? -9.480 1.764 -3.753 1.00 95.38 82 LEU A N 1
ATOM 636 C CA . LEU A 1 82 ? -8.651 0.632 -4.175 1.00 95.38 82 LEU A CA 1
ATOM 637 C C . LEU A 1 82 ? -9.476 -0.584 -4.621 1.00 95.38 82 LEU A C 1
ATOM 639 O O . LEU A 1 82 ? -8.889 -1.575 -5.056 1.00 95.38 82 LEU A O 1
ATOM 643 N N . HIS A 1 83 ? -10.809 -0.495 -4.568 1.00 95.62 83 HIS A N 1
ATOM 644 C CA . HIS A 1 83 ? -11.747 -1.551 -4.948 1.00 95.62 83 HIS A CA 1
ATOM 645 C C . HIS A 1 83 ? -11.482 -2.889 -4.230 1.00 95.62 83 HIS A C 1
ATOM 647 O O . HIS A 1 83 ? -11.400 -3.946 -4.858 1.00 95.62 83 HIS A O 1
ATOM 653 N N . CYS A 1 84 ? -11.342 -2.843 -2.904 1.00 96.38 84 CYS A N 1
ATOM 654 C CA . CYS A 1 84 ? -11.137 -4.017 -2.050 1.00 96.38 84 CYS A CA 1
ATOM 655 C C . CYS A 1 84 ? -12.033 -3.968 -0.802 1.00 96.38 84 CYS A C 1
ATOM 657 O O . CYS A 1 84 ? -12.629 -2.935 -0.510 1.00 96.38 84 CYS A O 1
ATOM 659 N N . SER A 1 85 ? -12.152 -5.082 -0.072 1.00 96.62 85 SER A N 1
ATOM 660 C CA . SER A 1 85 ? -12.881 -5.088 1.203 1.00 96.62 85 SER A CA 1
ATOM 661 C C . SER A 1 85 ? -12.092 -4.355 2.290 1.00 96.62 85 SER A C 1
ATOM 663 O O . SER A 1 85 ? -10.860 -4.269 2.236 1.00 96.62 85 SER A O 1
ATOM 665 N N . VAL A 1 86 ? -12.800 -3.862 3.311 1.00 96.00 86 VAL A N 1
ATOM 666 C CA . VAL A 1 86 ? -12.169 -3.239 4.485 1.00 96.00 86 VAL A CA 1
ATOM 667 C C . VAL A 1 86 ? -11.237 -4.236 5.160 1.00 96.00 86 VAL A C 1
ATOM 669 O O . VAL A 1 86 ? -10.097 -3.886 5.460 1.00 96.00 86 VAL A O 1
ATOM 672 N N . HIS A 1 87 ? -11.683 -5.485 5.302 1.00 94.50 87 HIS A N 1
ATOM 673 C CA . HIS A 1 87 ? -10.866 -6.564 5.844 1.00 94.50 87 HIS A CA 1
ATOM 674 C C . HIS A 1 87 ? -9.531 -6.728 5.110 1.00 94.50 87 HIS A C 1
ATOM 676 O O . HIS A 1 87 ? -8.471 -6.623 5.727 1.00 94.50 87 HIS A O 1
ATOM 682 N N . THR A 1 88 ? -9.563 -6.883 3.783 1.00 96.38 88 THR A N 1
ATOM 683 C CA . THR A 1 88 ? -8.342 -7.033 2.983 1.00 96.38 88 THR A CA 1
ATOM 684 C C . THR A 1 88 ? -7.445 -5.804 3.097 1.00 96.38 88 THR A C 1
ATOM 686 O O . THR A 1 88 ? -6.234 -5.939 3.259 1.00 96.38 88 THR A O 1
ATOM 689 N N . LEU A 1 89 ? -8.003 -4.590 3.054 1.00 97.06 89 LEU A N 1
ATOM 690 C CA . LEU A 1 89 ? -7.202 -3.382 3.232 1.00 97.06 89 LEU A CA 1
ATOM 691 C C . LEU A 1 89 ? -6.508 -3.359 4.604 1.00 97.06 89 LEU A C 1
ATOM 693 O O . LEU A 1 89 ? -5.327 -3.020 4.679 1.00 97.06 89 LEU A O 1
ATOM 697 N N . CYS A 1 90 ? -7.211 -3.728 5.675 1.00 95.69 90 CYS A N 1
ATOM 698 C CA . CYS A 1 90 ? -6.668 -3.761 7.031 1.00 95.69 90 CYS A CA 1
ATOM 699 C C . CYS A 1 90 ? -5.480 -4.729 7.167 1.00 95.69 90 CYS A C 1
ATOM 701 O O . CYS A 1 90 ? -4.507 -4.375 7.833 1.00 95.69 90 CYS A O 1
ATOM 703 N N . GLU A 1 91 ? -5.492 -5.879 6.487 1.00 95.12 91 GLU A N 1
ATOM 704 C CA . GLU A 1 91 ? -4.345 -6.806 6.436 1.00 95.12 91 GLU A CA 1
ATOM 705 C C . GLU A 1 91 ? -3.105 -6.200 5.752 1.00 95.12 91 GLU A C 1
ATOM 707 O O . GLU A 1 91 ? -1.962 -6.491 6.118 1.00 95.12 91 GLU A O 1
ATOM 712 N N . TYR A 1 92 ? -3.295 -5.344 4.742 1.00 96.44 92 TYR A N 1
ATOM 713 C CA . TYR A 1 92 ? -2.182 -4.628 4.108 1.00 96.44 92 TYR A CA 1
ATOM 714 C C . TYR A 1 92 ? -1.710 -3.439 4.949 1.00 96.44 92 TYR A C 1
ATOM 716 O O . TYR A 1 92 ? -0.506 -3.195 5.045 1.00 96.44 92 TYR A O 1
ATOM 724 N N . ILE A 1 93 ? -2.634 -2.723 5.593 1.00 95.75 93 ILE A N 1
ATOM 725 C CA . ILE A 1 93 ? -2.320 -1.637 6.528 1.00 95.75 93 ILE A CA 1
ATOM 726 C C . ILE A 1 93 ? -1.520 -2.160 7.719 1.00 95.75 93 ILE A C 1
ATOM 728 O O . ILE A 1 93 ? -0.621 -1.466 8.186 1.00 95.75 93 ILE A O 1
ATOM 732 N N . GLU A 1 94 ? -1.795 -3.377 8.190 1.00 94.44 94 GLU A N 1
ATOM 733 C CA . GLU A 1 94 ? -1.014 -4.007 9.255 1.00 94.44 94 GLU A CA 1
ATOM 734 C C . GLU A 1 94 ? 0.490 -4.009 8.938 1.00 94.44 94 GLU A C 1
ATOM 736 O O . GLU A 1 94 ? 1.322 -3.683 9.787 1.00 94.44 94 GLU A O 1
ATOM 741 N N . LYS A 1 95 ? 0.828 -4.302 7.678 1.00 94.00 95 LYS A N 1
ATOM 742 C CA . LYS A 1 95 ? 2.206 -4.361 7.172 1.00 94.00 95 LYS A CA 1
ATOM 743 C C . LYS A 1 95 ? 2.778 -2.982 6.853 1.00 94.00 95 LYS A C 1
ATOM 745 O O . LYS A 1 95 ? 3.990 -2.799 6.924 1.00 94.00 95 LYS A O 1
ATOM 750 N N . GLU A 1 96 ? 1.926 -2.016 6.512 1.00 94.12 96 GLU A N 1
ATOM 751 C CA . GLU A 1 96 ? 2.323 -0.641 6.202 1.00 94.12 96 GLU A CA 1
ATOM 752 C C . GLU A 1 96 ? 1.432 0.397 6.918 1.00 94.12 96 GLU A C 1
ATOM 754 O O . GLU A 1 96 ? 0.641 1.101 6.280 1.00 94.12 96 GLU A O 1
ATOM 759 N N . PRO A 1 97 ? 1.567 0.558 8.251 1.00 93.44 97 PRO A N 1
ATOM 760 C CA . PRO A 1 97 ? 0.662 1.405 9.033 1.00 93.44 97 PRO A CA 1
ATOM 761 C C . PRO A 1 97 ? 0.805 2.900 8.740 1.00 93.44 97 PRO A C 1
ATOM 763 O O . PRO A 1 97 ? -0.057 3.696 9.107 1.00 93.44 97 PRO A O 1
ATOM 766 N N . SER A 1 98 ? 1.899 3.309 8.092 1.00 91.75 98 SER A N 1
ATOM 767 C CA . SER A 1 98 ? 2.193 4.717 7.810 1.00 91.75 98 SER A CA 1
ATOM 768 C C . SER A 1 98 ? 1.105 5.396 6.970 1.00 91.75 98 SER A C 1
ATOM 770 O O . SER A 1 98 ? 0.854 6.589 7.153 1.00 91.75 98 SER A O 1
ATOM 772 N N . VAL A 1 99 ? 0.395 4.634 6.128 1.00 92.62 99 VAL A N 1
ATOM 773 C CA . VAL A 1 99 ? -0.688 5.139 5.270 1.00 92.62 99 VAL A CA 1
ATOM 774 C C . VAL A 1 99 ? -1.839 5.759 6.068 1.00 92.62 99 VAL A C 1
ATOM 776 O O . VAL A 1 99 ? -2.423 6.750 5.634 1.00 92.62 99 VAL A O 1
ATOM 779 N N . ILE A 1 100 ? -2.117 5.247 7.273 1.00 90.12 100 ILE A N 1
ATOM 780 C CA . ILE A 1 100 ? -3.160 5.760 8.173 1.00 90.12 100 ILE A CA 1
ATOM 781 C C . ILE A 1 100 ? -2.905 7.223 8.555 1.00 90.12 100 ILE A C 1
ATOM 783 O O . ILE A 1 100 ? -3.839 8.022 8.697 1.00 90.12 100 ILE A O 1
ATOM 787 N N . ALA A 1 101 ? -1.631 7.574 8.739 1.00 89.69 101 ALA A N 1
ATOM 788 C CA . ALA A 1 101 ? -1.235 8.892 9.210 1.00 89.69 101 ALA A CA 1
ATOM 789 C C . ALA A 1 101 ? -1.337 9.975 8.128 1.00 89.69 101 ALA A C 1
ATOM 791 O O . ALA A 1 101 ? -1.218 11.164 8.427 1.00 89.69 101 ALA A O 1
ATOM 792 N N . LEU A 1 102 ? -1.560 9.583 6.875 1.00 91.50 102 LEU A N 1
ATOM 793 C CA . LEU A 1 102 ? -1.678 10.503 5.755 1.00 91.50 102 LEU A CA 1
ATOM 794 C C . LEU A 1 102 ? -3.075 11.117 5.712 1.00 91.50 102 LEU A C 1
ATOM 796 O O . LEU A 1 102 ? -4.067 10.464 6.032 1.00 91.50 102 LEU A O 1
ATOM 800 N N . SER A 1 103 ? -3.161 12.377 5.290 1.00 91.06 103 SER A N 1
ATOM 801 C CA . SER A 1 103 ? -4.450 13.034 5.080 1.00 91.06 103 SER A CA 1
ATOM 802 C C . SER A 1 103 ? -5.180 12.463 3.867 1.00 91.06 103 SER A C 1
ATOM 804 O O . SER A 1 103 ? -4.552 12.106 2.865 1.00 91.06 103 SER A O 1
ATOM 806 N N . ILE A 1 104 ? -6.512 12.458 3.904 1.00 90.94 104 ILE A N 1
ATOM 807 C CA . ILE A 1 104 ? -7.363 12.082 2.767 1.00 90.94 104 ILE A CA 1
ATOM 808 C C . ILE A 1 104 ? -7.011 12.910 1.528 1.00 90.94 104 ILE A C 1
ATOM 810 O O . ILE A 1 104 ? -6.954 12.365 0.428 1.00 90.94 104 ILE A O 1
ATOM 814 N N . ARG A 1 105 ? -6.707 14.209 1.682 1.00 91.44 105 ARG A N 1
ATOM 815 C CA . ARG A 1 105 ? -6.258 15.054 0.559 1.00 91.44 105 ARG A CA 1
ATOM 816 C C . ARG A 1 105 ? -5.019 14.469 -0.117 1.00 91.44 105 ARG A C 1
ATOM 818 O O . ARG A 1 105 ? -4.973 14.368 -1.338 1.00 91.44 105 ARG A O 1
ATOM 825 N N . ARG A 1 106 ? -4.023 14.069 0.677 1.00 92.75 106 ARG A N 1
ATOM 826 C CA . ARG A 1 106 ? -2.786 13.488 0.154 1.00 92.75 106 ARG A CA 1
ATOM 827 C C . ARG A 1 106 ? -3.038 12.134 -0.504 1.00 92.75 106 ARG A C 1
ATOM 829 O O . ARG A 1 106 ? -2.490 11.884 -1.573 1.00 92.75 106 ARG A O 1
ATOM 836 N N . ILE A 1 107 ? -3.856 11.285 0.117 1.00 94.00 107 ILE A N 1
ATOM 837 C CA . ILE A 1 107 ? -4.258 9.995 -0.457 1.00 94.00 107 ILE A CA 1
ATOM 838 C C . ILE A 1 107 ? -4.903 10.234 -1.827 1.00 94.00 107 ILE A C 1
ATOM 840 O O . ILE A 1 107 ? -4.424 9.689 -2.815 1.00 94.00 107 ILE A O 1
ATOM 844 N N . LYS A 1 108 ? -5.892 11.133 -1.917 1.00 93.94 108 LYS A N 1
ATOM 845 C CA . LYS A 1 108 ? -6.560 11.523 -3.170 1.00 93.94 108 LYS A CA 1
ATOM 846 C C . LYS A 1 108 ? -5.587 11.970 -4.254 1.00 93.94 108 LYS A C 1
ATOM 848 O O . LYS A 1 108 ? -5.667 11.492 -5.383 1.00 93.94 108 LYS A O 1
ATOM 853 N N . GLU A 1 109 ? -4.668 12.873 -3.919 1.00 95.88 109 GLU A N 1
ATOM 854 C CA . GLU A 1 109 ? -3.651 13.356 -4.858 1.00 95.88 109 GLU A CA 1
ATOM 855 C C . GLU A 1 109 ? -2.781 12.208 -5.387 1.00 95.88 109 GLU A C 1
ATOM 857 O O . GLU A 1 109 ? -2.561 12.108 -6.592 1.00 95.88 109 GLU A O 1
ATOM 862 N N . VAL A 1 110 ? -2.327 11.310 -4.506 1.00 96.69 110 VAL A N 1
ATOM 863 C CA . VAL A 1 110 ? -1.502 10.160 -4.897 1.00 96.69 110 VAL A CA 1
ATOM 864 C C . VAL A 1 110 ? -2.288 9.163 -5.750 1.00 96.69 110 VAL A C 1
ATOM 866 O O . VAL A 1 110 ? -1.782 8.762 -6.796 1.00 96.69 110 VAL A O 1
ATOM 869 N N . ILE A 1 111 ? -3.515 8.793 -5.362 1.00 95.69 111 ILE A N 1
ATOM 870 C CA . ILE A 1 111 ? -4.364 7.875 -6.146 1.00 95.69 111 ILE A CA 1
ATOM 871 C C . ILE A 1 111 ? -4.612 8.447 -7.537 1.00 95.69 111 ILE A C 1
ATOM 873 O O . ILE A 1 111 ? -4.455 7.732 -8.524 1.00 95.69 111 ILE A O 1
ATOM 877 N N . LYS A 1 112 ? -4.950 9.738 -7.627 1.00 96.31 112 LYS A N 1
ATOM 878 C CA . LYS A 1 112 ? -5.161 10.412 -8.908 1.00 96.31 112 LYS A CA 1
ATOM 879 C C . LYS A 1 112 ? -3.922 10.302 -9.797 1.00 96.31 112 LYS A C 1
ATOM 881 O O . LYS A 1 112 ? -4.037 9.849 -10.930 1.00 96.31 112 LYS A O 1
ATOM 886 N N . THR A 1 113 ? -2.742 10.643 -9.278 1.00 97.12 113 THR A N 1
ATOM 887 C CA . THR A 1 113 ? -1.498 10.543 -10.055 1.00 97.12 113 THR A CA 1
ATOM 888 C C . THR A 1 113 ? -1.170 9.101 -10.442 1.00 97.12 113 THR A C 1
ATOM 890 O O . THR A 1 113 ? -0.741 8.862 -11.561 1.00 97.12 113 THR A O 1
ATOM 893 N N . LEU A 1 114 ? -1.382 8.115 -9.568 1.00 96.50 114 LEU A N 1
ATOM 894 C CA . LEU A 1 114 ? -1.164 6.708 -9.923 1.00 96.50 114 LEU A CA 1
ATOM 895 C C . LEU A 1 114 ? -2.122 6.252 -11.040 1.00 96.50 114 LEU A C 1
ATOM 897 O O . LEU A 1 114 ? -1.684 5.596 -11.983 1.00 96.50 114 LEU A O 1
ATOM 901 N N . LYS A 1 115 ? -3.397 6.662 -10.992 1.00 95.00 115 LYS A N 1
ATOM 902 C CA . LYS A 1 115 ? -4.387 6.390 -12.050 1.00 95.00 115 LYS A CA 1
ATOM 903 C C . LYS A 1 115 ? -3.994 7.046 -13.387 1.00 95.00 115 LYS A C 1
ATOM 905 O O . LYS A 1 115 ? -4.123 6.408 -14.422 1.00 95.00 115 LYS A O 1
ATOM 910 N N . GLU A 1 116 ? -3.440 8.262 -13.379 1.00 95.62 116 GLU A N 1
ATOM 911 C CA . GLU A 1 116 ? -2.938 8.953 -14.590 1.00 95.62 116 GLU A CA 1
ATOM 912 C C . GLU A 1 116 ? -1.802 8.196 -15.314 1.00 95.62 116 GLU A C 1
ATOM 914 O O . GLU A 1 116 ? -1.608 8.364 -16.520 1.00 95.62 116 GLU A O 1
ATOM 919 N N . PHE A 1 117 ? -1.041 7.368 -14.592 1.00 95.69 117 PHE A N 1
ATOM 920 C CA . PHE A 1 117 ? 0.037 6.538 -15.143 1.00 95.69 117 PHE A CA 1
ATOM 921 C C . PHE A 1 117 ? -0.349 5.062 -15.304 1.00 95.69 117 PHE A C 1
ATOM 923 O O . PHE A 1 117 ? 0.539 4.227 -15.468 1.00 95.69 117 PHE A O 1
ATOM 930 N N . ASP A 1 118 ? -1.648 4.751 -15.290 1.00 95.19 118 ASP A N 1
ATOM 931 C CA . ASP A 1 118 ? -2.183 3.416 -15.576 1.00 95.19 118 ASP A CA 1
ATOM 932 C C . ASP A 1 118 ? -1.693 2.330 -14.591 1.00 95.19 118 ASP A C 1
ATOM 934 O O . ASP A 1 118 ? -1.550 1.158 -14.945 1.00 95.19 118 ASP A O 1
ATOM 938 N N . TYR A 1 119 ? -1.416 2.706 -13.335 1.00 95.88 119 TYR A N 1
ATOM 939 C CA . TYR A 1 119 ? -1.083 1.736 -12.291 1.00 95.88 119 TYR A CA 1
ATOM 940 C C . TYR A 1 119 ? -2.301 0.871 -11.947 1.00 95.88 119 TYR A C 1
ATOM 942 O O . TYR A 1 119 ? -3.392 1.379 -11.682 1.00 95.88 119 TYR A O 1
ATOM 950 N N . GLU A 1 120 ? -2.106 -0.446 -11.878 1.00 94.19 120 GLU A N 1
ATOM 951 C CA . GLU A 1 120 ? -3.164 -1.370 -11.472 1.00 94.19 120 GLU A CA 1
ATOM 952 C C . GLU A 1 120 ? -3.444 -1.245 -9.967 1.00 94.19 120 GLU A C 1
ATOM 954 O O . GLU A 1 120 ? -2.531 -1.270 -9.141 1.00 94.19 120 GLU A O 1
ATOM 959 N N . LEU A 1 121 ? -4.723 -1.178 -9.593 1.00 94.44 121 LEU A N 1
ATOM 960 C CA . LEU A 1 121 ? -5.148 -0.994 -8.199 1.00 94.44 121 LEU A CA 1
ATOM 961 C C . LEU A 1 121 ? -4.642 -2.101 -7.266 1.00 94.44 121 LEU A C 1
ATOM 963 O O . LEU A 1 121 ? -4.221 -1.812 -6.151 1.00 94.4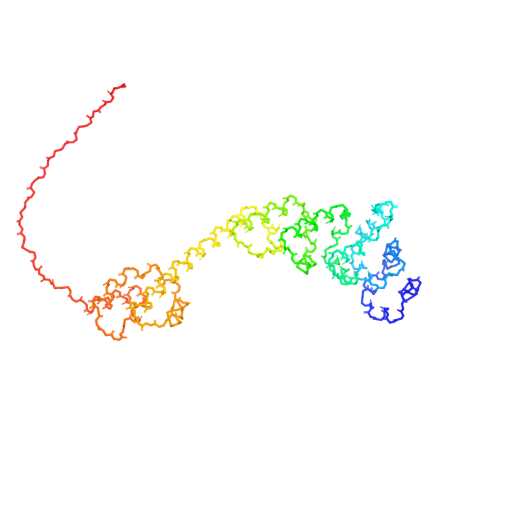4 121 LEU A O 1
ATOM 967 N N . LYS A 1 122 ? -4.595 -3.352 -7.742 1.00 94.19 122 LYS A N 1
ATOM 968 C CA . LYS A 1 122 ? -4.012 -4.473 -6.985 1.00 94.19 122 LYS A CA 1
ATOM 969 C C . LYS A 1 122 ? -2.517 -4.278 -6.703 1.00 94.19 122 LYS A C 1
ATOM 971 O O . LYS A 1 122 ? -2.052 -4.624 -5.623 1.00 94.19 122 LYS A O 1
ATOM 976 N N . ASP A 1 123 ? -1.777 -3.686 -7.644 1.00 94.38 123 ASP A N 1
ATOM 977 C CA . ASP A 1 123 ? -0.346 -3.425 -7.481 1.00 94.38 123 ASP A CA 1
ATOM 978 C C . ASP A 1 123 ? -0.145 -2.288 -6.461 1.00 94.38 123 ASP A C 1
ATOM 980 O O . ASP A 1 123 ? 0.774 -2.345 -5.646 1.00 94.38 123 ASP A O 1
ATOM 984 N N . ILE A 1 124 ? -1.043 -1.292 -6.451 1.00 95.81 124 ILE A N 1
ATOM 985 C CA . ILE A 1 124 ? -1.081 -0.217 -5.443 1.00 95.81 124 ILE A CA 1
ATOM 986 C C . ILE A 1 124 ? -1.414 -0.779 -4.053 1.00 95.81 124 ILE A C 1
ATOM 988 O O . ILE A 1 124 ? -0.733 -0.435 -3.090 1.00 95.81 124 ILE A O 1
ATOM 992 N N . LEU A 1 125 ? -2.416 -1.658 -3.948 1.00 95.31 125 LEU A N 1
ATOM 993 C CA . LEU A 1 125 ? -2.846 -2.281 -2.691 1.00 95.31 125 LEU A CA 1
ATOM 994 C C . LEU A 1 125 ? -1.715 -3.087 -2.039 1.00 95.31 125 LEU A C 1
ATOM 996 O O . LEU A 1 125 ? -1.460 -2.945 -0.848 1.00 95.31 125 LEU A O 1
ATOM 1000 N N . ILE A 1 126 ? -0.972 -3.869 -2.826 1.00 94.12 126 ILE A N 1
ATOM 1001 C CA . ILE A 1 126 ? 0.206 -4.606 -2.337 1.00 94.12 126 ILE A CA 1
ATOM 1002 C C . ILE A 1 126 ? 1.318 -3.647 -1.880 1.00 94.12 126 ILE A C 1
ATOM 1004 O O . ILE A 1 126 ? 2.141 -3.985 -1.026 1.00 94.12 126 ILE A O 1
ATOM 1008 N N . ALA A 1 127 ? 1.358 -2.442 -2.445 1.00 94.56 127 ALA A N 1
ATOM 1009 C CA . ALA A 1 127 ? 2.424 -1.475 -2.266 1.00 94.56 127 ALA A CA 1
ATOM 1010 C C . ALA A 1 127 ? 1.955 -0.188 -1.567 1.00 94.56 127 ALA A C 1
ATOM 1012 O O . ALA A 1 127 ? 2.349 0.891 -1.995 1.00 94.56 127 ALA A O 1
ATOM 1013 N N . LEU A 1 128 ? 1.190 -0.260 -0.468 1.00 96.06 128 LEU A N 1
ATOM 1014 C CA . LEU A 1 128 ? 0.675 0.935 0.238 1.00 96.06 128 LEU A CA 1
ATOM 1015 C C . LEU A 1 128 ? 1.751 1.978 0.602 1.00 96.06 128 LEU A C 1
ATOM 1017 O O . LEU A 1 128 ? 1.468 3.171 0.699 1.00 96.06 128 LEU A O 1
ATOM 1021 N N . TRP A 1 129 ? 3.017 1.578 0.714 1.00 95.00 129 TRP A N 1
ATOM 1022 C CA . TRP A 1 129 ? 4.140 2.494 0.917 1.00 95.00 129 TRP A CA 1
ATOM 1023 C C . TRP A 1 129 ? 4.251 3.567 -0.183 1.00 95.00 129 TRP A C 1
ATOM 1025 O O . TRP A 1 129 ? 4.883 4.601 0.040 1.00 95.00 129 TRP A O 1
ATOM 1035 N N . VAL A 1 130 ? 3.638 3.377 -1.363 1.00 96.06 130 VAL A N 1
ATOM 1036 C CA . VAL A 1 130 ? 3.602 4.391 -2.434 1.00 96.06 130 VAL A CA 1
ATOM 1037 C C . VAL A 1 130 ? 2.977 5.706 -1.974 1.00 96.06 130 VAL A C 1
ATOM 1039 O O . VAL A 1 130 ? 3.396 6.767 -2.435 1.00 96.06 130 VAL A O 1
ATOM 1042 N N . PHE A 1 131 ? 2.053 5.664 -1.010 1.00 95.94 131 PHE A N 1
ATOM 1043 C CA . PHE A 1 131 ? 1.410 6.850 -0.442 1.00 95.94 131 PHE A CA 1
ATOM 1044 C C . PHE A 1 131 ? 2.377 7.762 0.339 1.00 95.94 131 PHE A C 1
ATOM 1046 O O . PHE A 1 131 ? 2.136 8.967 0.510 1.00 95.94 131 PHE A O 1
ATOM 1053 N N . ASN A 1 132 ? 3.539 7.235 0.735 1.00 93.50 132 ASN A N 1
ATOM 1054 C CA . ASN A 1 132 ? 4.600 8.021 1.363 1.00 93.50 132 ASN A CA 1
ATOM 1055 C C . ASN A 1 132 ? 5.347 8.919 0.367 1.00 93.50 132 ASN A C 1
ATOM 1057 O O . ASN A 1 132 ? 5.986 9.895 0.771 1.00 93.50 132 ASN A O 1
ATOM 1061 N N . TYR A 1 133 ? 5.203 8.693 -0.940 1.00 95.12 133 TYR A N 1
ATOM 1062 C CA . TYR A 1 133 ? 5.700 9.616 -1.957 1.00 95.12 133 TYR A CA 1
ATOM 1063 C C . TYR A 1 133 ? 4.686 10.720 -2.244 1.00 95.12 133 TYR A C 1
ATOM 1065 O O . TYR A 1 133 ? 3.477 10.531 -2.174 1.00 95.12 133 TYR A O 1
ATOM 1073 N N . ASN A 1 134 ? 5.186 11.917 -2.548 1.00 94.44 134 ASN A N 1
ATOM 1074 C CA . ASN A 1 134 ? 4.329 12.994 -3.031 1.00 94.44 134 ASN A CA 1
ATOM 1075 C C . ASN A 1 134 ? 3.999 12.785 -4.522 1.00 94.44 134 ASN A C 1
ATOM 1077 O O . ASN A 1 134 ? 4.794 12.200 -5.264 1.00 94.44 134 ASN A O 1
ATOM 1081 N N . ALA A 1 135 ? 2.857 13.320 -4.962 1.00 96.25 135 ALA A N 1
ATOM 1082 C CA . ALA A 1 135 ? 2.395 13.230 -6.348 1.00 96.25 135 ALA A CA 1
ATOM 1083 C C . ALA A 1 135 ? 3.457 13.698 -7.361 1.00 96.25 135 ALA A C 1
ATOM 1085 O O . ALA A 1 135 ? 3.674 13.055 -8.383 1.00 96.25 135 ALA A O 1
ATOM 1086 N N . ARG A 1 136 ? 4.216 14.759 -7.043 1.00 96.12 136 ARG A N 1
ATOM 1087 C CA . ARG A 1 136 ? 5.290 15.280 -7.909 1.00 96.12 136 ARG A CA 1
ATOM 1088 C C . ARG A 1 136 ? 6.400 14.252 -8.160 1.00 96.12 136 ARG A C 1
ATOM 1090 O O . ARG A 1 136 ? 6.879 14.130 -9.285 1.00 96.12 136 ARG A O 1
ATOM 1097 N N . THR A 1 137 ? 6.823 13.515 -7.136 1.00 95.44 137 THR A N 1
ATOM 1098 C CA . THR A 1 137 ? 7.848 12.471 -7.251 1.00 95.44 137 THR A CA 1
ATOM 1099 C C . THR A 1 137 ? 7.329 11.291 -8.058 1.00 95.44 137 THR A C 1
ATOM 1101 O O . THR A 1 137 ? 8.057 10.796 -8.921 1.00 95.44 137 THR A O 1
ATOM 1104 N N . ILE A 1 138 ? 6.083 10.874 -7.808 1.00 97.12 138 ILE A N 1
ATOM 1105 C CA . ILE A 1 138 ? 5.427 9.801 -8.565 1.00 97.12 138 ILE A CA 1
ATOM 1106 C C . ILE A 1 138 ? 5.356 10.186 -10.037 1.00 97.12 138 ILE A C 1
ATOM 1108 O O . ILE A 1 138 ? 5.850 9.442 -10.880 1.00 97.12 138 ILE A O 1
ATOM 1112 N N . HIS A 1 139 ? 4.852 11.384 -10.331 1.00 96.50 139 HIS A N 1
ATOM 1113 C CA . HIS A 1 139 ? 4.763 11.903 -11.685 1.00 96.50 139 HIS A CA 1
ATOM 1114 C C . HIS A 1 139 ? 6.135 11.946 -12.355 1.00 96.50 139 HIS A C 1
ATOM 1116 O O . HIS A 1 139 ? 6.315 11.360 -13.413 1.00 96.50 139 HIS A O 1
ATOM 1122 N N . ARG A 1 140 ? 7.144 12.571 -11.733 1.00 95.62 140 ARG A N 1
ATOM 1123 C CA . ARG A 1 140 ? 8.489 12.677 -12.324 1.00 95.62 140 ARG A CA 1
ATOM 1124 C C . ARG A 1 140 ? 9.072 11.308 -12.682 1.00 95.62 140 ARG A C 1
ATOM 1126 O O . ARG A 1 140 ? 9.567 11.134 -13.790 1.00 95.62 140 ARG A O 1
ATOM 1133 N N . ARG A 1 141 ? 9.028 10.347 -11.754 1.00 96.00 141 ARG A N 1
ATOM 1134 C CA . ARG A 1 141 ? 9.591 9.003 -11.966 1.00 96.00 141 ARG A CA 1
ATOM 1135 C C . ARG A 1 141 ? 8.800 8.219 -13.014 1.00 96.00 141 ARG A C 1
ATOM 1137 O O . ARG A 1 141 ? 9.400 7.610 -13.893 1.00 96.00 141 ARG A O 1
ATOM 1144 N N . SER A 1 142 ? 7.474 8.291 -12.966 1.00 95.88 142 SER A N 1
ATOM 1145 C CA . SER A 1 142 ? 6.601 7.591 -13.913 1.00 95.88 142 SER A CA 1
ATOM 1146 C C . SER A 1 142 ? 6.708 8.178 -15.321 1.00 95.88 142 SER A C 1
ATOM 1148 O O . SER A 1 142 ? 6.829 7.425 -16.282 1.00 95.88 142 SER A O 1
ATOM 1150 N N . SER A 1 143 ? 6.791 9.507 -15.464 1.00 94.69 143 SER A N 1
ATOM 1151 C CA . SER A 1 143 ? 7.053 10.168 -16.749 1.00 94.69 143 SER A CA 1
ATOM 1152 C C . SER A 1 143 ? 8.377 9.726 -17.363 1.00 94.69 143 SER A C 1
ATOM 1154 O O . SER A 1 143 ? 8.418 9.463 -18.559 1.00 94.69 143 SER A O 1
ATOM 1156 N N . MET A 1 144 ? 9.446 9.605 -16.564 1.00 94.31 144 MET A N 1
ATOM 1157 C CA . MET A 1 144 ? 10.737 9.113 -17.062 1.00 94.31 144 MET A CA 1
ATOM 1158 C C . MET A 1 144 ? 10.617 7.701 -17.641 1.00 94.31 144 MET A C 1
ATOM 1160 O O . MET A 1 144 ? 11.142 7.437 -18.720 1.00 94.31 144 MET A O 1
ATOM 1164 N N . MET A 1 145 ? 9.903 6.808 -16.952 1.00 93.31 145 MET A N 1
ATOM 1165 C CA . MET A 1 145 ? 9.710 5.438 -17.427 1.00 93.31 145 MET A CA 1
ATOM 1166 C C . MET A 1 145 ? 8.790 5.360 -18.650 1.00 93.31 145 MET A C 1
ATOM 1168 O O . MET A 1 145 ? 9.096 4.631 -19.592 1.00 93.31 145 MET A O 1
ATOM 1172 N N . LYS A 1 146 ? 7.700 6.137 -18.677 1.00 92.81 146 LYS A N 1
ATOM 1173 C CA . LYS A 1 146 ? 6.772 6.200 -19.820 1.00 92.81 146 LYS A CA 1
ATOM 1174 C C . LYS A 1 146 ? 7.476 6.753 -21.065 1.00 92.81 146 LYS A C 1
ATOM 1176 O O . LYS A 1 146 ? 7.349 6.186 -22.143 1.00 92.81 146 LYS A O 1
ATOM 1181 N N . ALA A 1 147 ? 8.305 7.789 -20.905 1.00 90.50 147 ALA A N 1
ATOM 1182 C CA . ALA A 1 147 ? 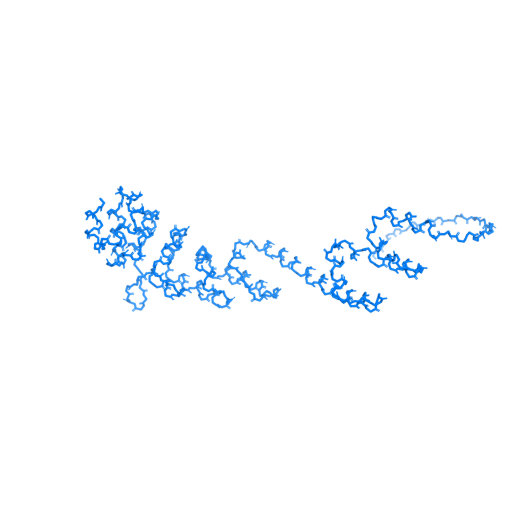9.136 8.345 -21.979 1.00 90.50 147 ALA A CA 1
ATOM 1183 C C . ALA A 1 147 ? 10.225 7.376 -22.474 1.00 90.50 147 ALA A C 1
ATOM 1185 O O . ALA A 1 147 ? 10.698 7.504 -23.600 1.00 90.50 147 ALA A O 1
ATOM 1186 N N . ALA A 1 148 ? 10.619 6.401 -21.652 1.00 88.19 148 ALA A N 1
ATOM 1187 C CA . ALA A 1 148 ? 11.515 5.318 -22.043 1.00 88.19 148 ALA A CA 1
ATOM 1188 C C . ALA A 1 148 ? 10.795 4.146 -22.739 1.00 88.19 148 ALA A C 1
ATOM 1190 O O . ALA A 1 148 ? 11.424 3.122 -22.977 1.00 88.19 148 ALA A O 1
ATOM 1191 N N . GLY A 1 149 ? 9.499 4.271 -23.047 1.00 86.94 149 GLY A N 1
ATOM 1192 C CA . GLY A 1 149 ? 8.733 3.247 -23.761 1.00 86.94 149 GLY A CA 1
ATOM 1193 C C . GLY A 1 149 ? 8.150 2.144 -22.873 1.00 86.94 149 GLY A C 1
ATOM 1194 O O . GLY A 1 149 ? 7.588 1.180 -23.394 1.00 86.94 149 GLY A O 1
ATOM 1195 N N . MET A 1 150 ? 8.232 2.259 -21.539 1.00 87.62 150 MET A N 1
ATOM 1196 C CA . MET A 1 150 ? 7.612 1.262 -20.660 1.00 87.62 150 MET A CA 1
ATOM 1197 C C . MET A 1 150 ? 6.086 1.337 -20.738 1.00 87.62 150 MET A C 1
ATOM 1199 O O . MET A 1 150 ? 5.484 2.344 -20.365 1.00 87.62 150 MET A O 1
ATOM 1203 N N . LYS A 1 151 ? 5.464 0.235 -21.173 1.00 86.12 151 LYS A N 1
ATOM 1204 C CA . LYS A 1 151 ? 4.002 0.109 -21.295 1.00 86.12 151 LYS A CA 1
ATOM 1205 C C . LYS A 1 151 ? 3.302 -0.030 -19.944 1.00 86.12 151 LYS A C 1
ATOM 1207 O O . LYS A 1 151 ? 2.245 0.552 -19.749 1.00 86.12 151 LYS A O 1
ATOM 1212 N N . LYS A 1 152 ? 3.894 -0.798 -19.023 1.00 91.06 152 LYS A N 1
ATOM 1213 C CA . LYS A 1 152 ? 3.386 -1.001 -17.661 1.00 91.06 152 LYS A CA 1
ATOM 1214 C C . LYS A 1 152 ? 4.432 -0.532 -16.660 1.00 91.06 152 LYS A C 1
ATOM 1216 O O . LYS A 1 152 ? 5.568 -1.004 -16.683 1.00 91.06 152 LYS A O 1
ATOM 1221 N N . ILE A 1 153 ? 4.047 0.388 -15.780 1.00 92.56 153 ILE A N 1
ATOM 1222 C CA . ILE A 1 153 ? 4.919 0.899 -14.723 1.00 92.56 153 ILE A CA 1
ATOM 1223 C C . ILE A 1 153 ? 4.509 0.238 -13.412 1.00 92.56 153 ILE A C 1
ATOM 1225 O O . ILE A 1 153 ? 3.354 0.288 -13.009 1.00 92.56 153 ILE A O 1
ATOM 1229 N N . MET A 1 154 ? 5.470 -0.397 -12.747 1.00 92.69 154 MET A N 1
ATOM 1230 C CA . MET A 1 154 ? 5.234 -1.083 -11.479 1.00 92.69 154 MET A CA 1
ATOM 1231 C C . MET A 1 154 ? 5.596 -0.177 -10.294 1.00 92.69 154 MET A C 1
ATOM 1233 O O . MET A 1 154 ? 6.529 0.627 -10.406 1.00 92.69 154 MET A O 1
ATOM 1237 N N . PRO A 1 155 ? 4.931 -0.318 -9.129 1.00 93.69 155 PRO A N 1
ATOM 1238 C CA . PRO A 1 155 ? 5.187 0.510 -7.950 1.00 93.69 155 PRO A CA 1
ATOM 1239 C C . PRO 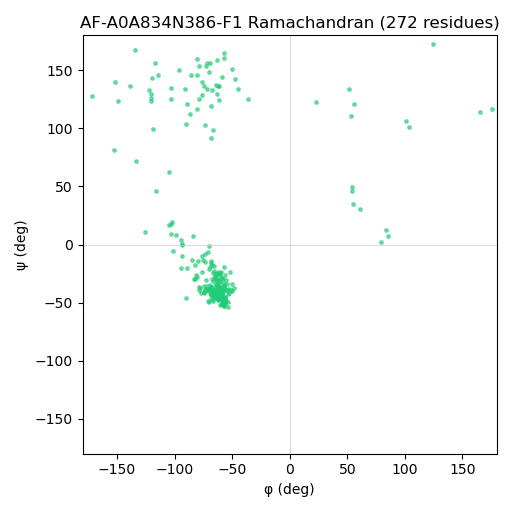A 1 155 ? 6.654 0.591 -7.540 1.00 93.69 155 PRO A C 1
ATOM 1241 O O . PRO A 1 155 ? 7.117 1.676 -7.211 1.00 93.69 155 PRO A O 1
ATOM 1244 N N . TRP A 1 156 ? 7.421 -0.504 -7.624 1.00 91.75 156 TRP A N 1
ATOM 1245 C CA . TRP A 1 156 ? 8.827 -0.554 -7.191 1.00 91.75 156 TRP A CA 1
ATOM 1246 C C . TRP A 1 156 ? 9.735 0.498 -7.853 1.00 91.75 156 TRP A C 1
ATOM 1248 O O . TRP A 1 156 ? 10.691 0.947 -7.219 1.00 91.75 156 TRP A O 1
ATOM 1258 N N . ILE A 1 157 ? 9.398 0.972 -9.060 1.00 91.94 157 ILE A N 1
ATOM 1259 C CA . ILE A 1 157 ? 10.076 2.092 -9.741 1.00 91.94 157 ILE A CA 1
ATOM 1260 C C . ILE A 1 157 ? 10.115 3.339 -8.852 1.00 91.94 157 ILE A C 1
ATOM 1262 O O . ILE A 1 157 ? 11.084 4.098 -8.852 1.00 91.94 157 ILE A O 1
ATOM 1266 N N . LEU A 1 158 ? 9.072 3.544 -8.050 1.00 94.19 158 LEU A N 1
ATOM 1267 C CA . LEU A 1 158 ? 8.945 4.693 -7.170 1.00 94.19 158 LEU A CA 1
ATOM 1268 C C . LEU A 1 158 ? 9.948 4.673 -6.016 1.00 94.19 158 LEU A C 1
ATOM 1270 O O . LEU A 1 158 ? 10.142 5.720 -5.411 1.00 94.19 158 LEU A O 1
ATOM 1274 N N . ARG A 1 159 ? 10.622 3.552 -5.725 1.00 91.25 159 ARG A N 1
ATOM 1275 C CA . ARG A 1 159 ? 11.704 3.518 -4.723 1.00 91.25 159 ARG A CA 1
ATOM 1276 C C . ARG A 1 159 ? 13.016 4.063 -5.275 1.00 91.25 159 ARG A C 1
ATOM 1278 O O . ARG A 1 159 ? 13.725 4.764 -4.557 1.00 91.25 159 ARG A O 1
ATOM 1285 N N . GLY A 1 160 ? 13.297 3.797 -6.550 1.00 88.69 160 GLY A N 1
ATOM 1286 C CA . GLY A 1 160 ? 14.577 4.112 -7.178 1.00 88.69 160 GLY A CA 1
ATOM 1287 C C . GLY A 1 160 ? 14.879 5.608 -7.213 1.00 88.69 160 GLY A C 1
ATOM 1288 O O . GLY A 1 160 ? 14.035 6.448 -7.538 1.00 88.69 160 GLY A O 1
ATOM 1289 N N . SER A 1 161 ? 16.108 5.984 -6.889 1.00 89.75 161 SER A N 1
ATOM 1290 C CA . SER A 1 161 ? 16.651 7.313 -7.159 1.00 89.75 161 SER A CA 1
ATOM 1291 C C . SER A 1 161 ? 16.590 7.644 -8.657 1.00 89.75 161 SER A C 1
ATOM 1293 O O . SER A 1 161 ? 16.494 6.767 -9.515 1.00 89.75 161 SER A O 1
ATOM 1295 N N . ILE A 1 162 ? 16.665 8.934 -9.000 1.00 90.31 162 ILE A N 1
ATOM 1296 C CA . ILE A 1 162 ? 16.709 9.366 -10.410 1.00 90.31 162 ILE A CA 1
ATOM 1297 C C . ILE A 1 162 ? 17.890 8.706 -11.137 1.00 90.31 162 ILE A C 1
ATOM 1299 O O . ILE A 1 162 ? 17.769 8.340 -12.303 1.00 90.31 162 ILE A O 1
ATOM 1303 N N . HIS A 1 163 ? 19.019 8.543 -10.442 1.00 90.75 163 HIS A N 1
ATOM 1304 C CA . HIS A 1 163 ? 20.216 7.927 -10.997 1.00 90.75 163 HIS A CA 1
ATOM 1305 C C . HIS A 1 163 ? 20.002 6.440 -11.308 1.00 90.75 163 HIS A C 1
ATOM 1307 O O . HIS A 1 163 ? 20.278 6.013 -12.426 1.00 90.75 163 HIS A O 1
ATOM 1313 N N . GLU A 1 164 ? 19.443 5.672 -10.369 1.00 90.88 164 GLU A N 1
ATOM 1314 C CA . GLU A 1 164 ? 19.131 4.251 -10.580 1.00 90.88 164 GLU A CA 1
ATOM 1315 C C . GLU A 1 164 ? 18.136 4.056 -11.723 1.00 90.88 164 GLU A C 1
ATOM 1317 O O . GLU A 1 164 ? 18.358 3.215 -12.592 1.00 90.88 164 GLU A O 1
ATOM 1322 N N . LEU A 1 165 ? 17.084 4.880 -11.781 1.00 92.06 165 LEU A N 1
ATOM 1323 C CA . LEU A 1 165 ? 16.114 4.831 -12.876 1.00 92.06 165 LEU A CA 1
ATOM 1324 C C . LEU A 1 165 ? 16.748 5.205 -14.218 1.00 92.06 165 LEU A C 1
ATOM 1326 O O . LEU A 1 165 ? 16.486 4.551 -15.221 1.00 92.06 165 LEU A O 1
ATOM 1330 N N . SER A 1 166 ? 17.622 6.213 -14.251 1.00 91.62 166 SER A N 1
ATOM 1331 C CA . SER A 1 166 ? 18.355 6.592 -15.464 1.00 91.62 166 SER A CA 1
ATOM 1332 C C . SER A 1 166 ? 19.259 5.460 -15.955 1.00 91.62 166 SER A C 1
ATOM 1334 O O . SER A 1 166 ? 19.253 5.137 -17.142 1.00 91.62 166 SER A O 1
ATOM 1336 N N . ASN A 1 167 ? 19.989 4.804 -15.051 1.00 89.56 167 ASN A N 1
ATOM 1337 C CA . ASN A 1 167 ? 20.816 3.650 -15.397 1.00 89.56 167 ASN A CA 1
ATOM 1338 C C . ASN A 1 167 ? 19.963 2.478 -15.885 1.00 89.56 167 ASN A C 1
ATOM 1340 O O . ASN A 1 167 ? 20.304 1.863 -16.891 1.00 89.56 167 ASN A O 1
ATOM 1344 N N . HIS A 1 168 ? 18.827 2.216 -15.239 1.00 87.94 168 HIS A N 1
ATOM 1345 C CA . HIS A 1 168 ? 17.885 1.197 -15.687 1.00 87.94 168 HIS A CA 1
ATOM 1346 C C . HIS A 1 168 ? 17.368 1.487 -17.104 1.00 87.94 168 HIS A C 1
ATOM 1348 O O . HIS A 1 168 ? 17.427 0.612 -17.962 1.00 87.94 168 HIS A O 1
ATOM 1354 N N . ILE A 1 169 ? 16.969 2.730 -17.396 1.00 89.44 169 ILE A N 1
ATOM 1355 C CA . ILE A 1 169 ? 16.550 3.160 -18.740 1.00 89.44 169 ILE A CA 1
ATOM 1356 C C . ILE A 1 169 ? 17.679 2.981 -19.765 1.00 89.44 169 ILE A C 1
ATOM 1358 O O . ILE A 1 169 ? 17.427 2.513 -20.872 1.00 89.44 169 ILE A O 1
ATOM 1362 N N . LYS A 1 170 ? 18.928 3.329 -19.422 1.00 86.81 170 LYS A N 1
ATOM 1363 C CA . LYS A 1 170 ? 20.083 3.105 -20.311 1.00 86.81 170 LYS A CA 1
ATOM 1364 C C . LYS A 1 170 ? 20.266 1.623 -20.625 1.00 86.81 170 LYS A C 1
ATOM 1366 O O . LYS A 1 170 ? 20.502 1.280 -21.780 1.00 86.81 170 LYS A O 1
ATOM 1371 N N . THR A 1 171 ? 20.137 0.759 -19.620 1.00 80.19 171 THR A N 1
ATOM 1372 C CA . THR A 1 171 ? 20.209 -0.693 -19.804 1.00 80.19 171 THR A CA 1
ATOM 1373 C C . THR A 1 171 ? 19.077 -1.191 -20.694 1.00 80.19 171 THR A C 1
ATOM 1375 O O . THR A 1 171 ? 19.355 -1.928 -21.628 1.00 80.19 171 THR A O 1
ATOM 1378 N N . LEU A 1 172 ? 17.838 -0.736 -20.479 1.00 80.31 172 LEU A N 1
ATOM 1379 C CA . LEU A 1 172 ? 16.694 -1.098 -21.323 1.00 80.31 172 LEU A CA 1
ATOM 1380 C C . LEU A 1 172 ? 16.922 -0.718 -22.788 1.00 80.31 172 LEU A C 1
ATOM 1382 O O . LEU A 1 172 ? 16.785 -1.567 -23.659 1.00 80.31 172 LEU A O 1
ATOM 1386 N N . LYS A 1 173 ? 17.358 0.519 -23.055 1.00 78.31 173 LYS A N 1
ATOM 1387 C CA . LYS A 1 173 ? 17.674 0.972 -24.419 1.00 78.31 173 LYS A CA 1
ATOM 1388 C C . LYS A 1 173 ? 18.808 0.171 -25.046 1.00 78.31 173 LYS A C 1
ATOM 1390 O O . LYS A 1 173 ? 18.754 -0.146 -26.226 1.00 78.31 173 LYS A O 1
ATOM 1395 N N . LYS A 1 174 ? 19.840 -0.168 -24.266 1.00 69.44 174 LYS A N 1
ATOM 1396 C CA . LYS A 1 174 ? 20.932 -1.022 -24.745 1.00 69.44 174 LYS A CA 1
ATOM 1397 C C . LYS A 1 174 ? 20.411 -2.410 -25.115 1.00 69.44 174 LYS A C 1
ATOM 1399 O O . LYS A 1 174 ? 20.808 -2.925 -26.150 1.00 69.44 174 LYS A O 1
ATOM 1404 N N . THR A 1 175 ? 19.536 -2.996 -24.301 1.00 69.50 175 THR A N 1
ATOM 1405 C CA . THR A 1 175 ? 18.912 -4.292 -24.590 1.00 69.50 175 THR A CA 1
ATOM 1406 C C . THR A 1 175 ? 18.019 -4.224 -25.824 1.00 69.50 175 THR A C 1
ATOM 1408 O O . THR A 1 175 ? 18.150 -5.081 -26.681 1.00 69.50 175 THR A O 1
ATOM 1411 N N . GLU A 1 176 ? 17.191 -3.190 -25.974 1.00 71.00 176 GLU A N 1
ATOM 1412 C CA . GLU A 1 176 ? 16.342 -2.985 -27.158 1.00 71.00 176 GLU A CA 1
ATOM 1413 C C . GLU A 1 176 ? 17.178 -2.829 -28.438 1.00 71.00 176 GLU A C 1
ATOM 1415 O O . GLU A 1 176 ? 16.938 -3.510 -29.431 1.00 71.00 176 GLU A O 1
ATOM 1420 N N . MET A 1 177 ? 18.224 -1.995 -28.399 1.00 59.25 177 MET A N 1
ATOM 1421 C CA . MET A 1 177 ? 19.167 -1.859 -29.515 1.00 59.25 177 MET A CA 1
ATOM 1422 C C . MET A 1 177 ? 19.855 -3.182 -29.839 1.00 59.25 177 MET A C 1
ATOM 1424 O O . MET A 1 177 ? 20.044 -3.515 -31.007 1.00 59.25 177 MET A O 1
ATOM 1428 N N . LEU A 1 178 ? 20.250 -3.931 -28.807 1.00 52.50 178 LEU A N 1
ATOM 1429 C CA . LEU A 1 178 ? 20.814 -5.255 -28.985 1.00 52.50 178 LEU A CA 1
ATOM 1430 C C . LEU A 1 178 ? 19.790 -6.161 -29.664 1.00 52.50 178 LEU A C 1
ATOM 1432 O O . LEU A 1 178 ? 20.135 -6.734 -30.684 1.00 52.50 178 LEU A O 1
ATOM 1436 N N . GLU A 1 179 ? 18.559 -6.275 -29.167 1.00 61.09 179 GLU A N 1
ATOM 1437 C CA . GLU A 1 179 ? 17.490 -7.096 -29.755 1.00 61.09 179 GLU A CA 1
ATOM 1438 C C . GLU A 1 179 ? 17.212 -6.736 -31.221 1.00 61.09 179 GLU A C 1
ATOM 1440 O O . GLU A 1 179 ? 17.049 -7.634 -32.044 1.00 61.09 179 GLU A O 1
ATOM 1445 N N . GLU A 1 180 ? 17.235 -5.452 -31.586 1.00 65.56 180 GLU A N 1
ATOM 1446 C CA . GLU A 1 180 ? 17.078 -5.010 -32.975 1.00 65.56 180 GLU A CA 1
ATOM 1447 C C . GLU A 1 180 ? 18.259 -5.460 -33.856 1.00 65.56 180 GLU A C 1
ATOM 1449 O O . GLU A 1 180 ? 18.071 -5.957 -34.971 1.00 65.56 180 GLU A O 1
ATOM 1454 N N . ILE A 1 181 ? 19.488 -5.322 -33.349 1.00 54.84 181 ILE A N 1
ATOM 1455 C CA . ILE A 1 181 ? 20.710 -5.807 -34.006 1.00 54.84 181 ILE A CA 1
ATOM 1456 C C . ILE A 1 181 ? 20.663 -7.339 -34.129 1.00 54.84 181 ILE A C 1
ATOM 1458 O O . ILE A 1 181 ? 20.906 -7.880 -35.208 1.00 54.84 181 ILE A O 1
ATOM 1462 N N . TYR A 1 182 ? 20.279 -8.039 -33.061 1.00 58.97 182 TYR A N 1
ATOM 1463 C CA . TYR A 1 182 ? 20.094 -9.486 -33.010 1.00 58.97 182 TYR A CA 1
ATOM 1464 C C . TYR A 1 182 ? 19.061 -9.945 -34.032 1.00 58.97 182 TYR A C 1
ATOM 1466 O O . TYR A 1 182 ? 19.364 -10.858 -34.787 1.00 58.97 182 TYR A O 1
ATOM 1474 N N . GLY A 1 183 ? 17.889 -9.312 -34.110 1.00 64.12 183 GLY A N 1
ATOM 1475 C CA . GLY A 1 183 ? 16.860 -9.635 -35.100 1.00 64.12 183 GLY A CA 1
ATOM 1476 C C . GLY A 1 183 ? 17.403 -9.532 -36.525 1.00 64.12 183 GLY A C 1
ATOM 1477 O O . GLY A 1 183 ? 17.334 -10.491 -37.290 1.00 64.12 183 GLY A O 1
ATOM 1478 N N . LYS A 1 184 ? 18.092 -8.427 -36.839 1.00 65.81 184 LYS A N 1
ATOM 1479 C CA . LYS A 1 184 ? 18.760 -8.242 -38.138 1.00 65.81 184 LYS A CA 1
ATOM 1480 C C . LYS A 1 184 ? 19.830 -9.310 -38.405 1.00 65.81 184 LYS A C 1
ATOM 1482 O O . LYS A 1 184 ? 19.956 -9.776 -39.538 1.00 65.81 184 LYS A O 1
ATOM 1487 N N . HIS A 1 185 ? 20.588 -9.727 -37.388 1.00 60.72 185 HIS A N 1
ATOM 1488 C CA . HIS A 1 185 ? 21.577 -10.801 -37.517 1.00 60.72 185 HIS A CA 1
ATOM 1489 C C . HIS A 1 185 ? 20.947 -12.187 -37.656 1.00 60.72 185 HIS A C 1
ATOM 1491 O O . HIS A 1 185 ? 21.462 -12.986 -38.433 1.00 60.72 185 HIS A O 1
ATOM 1497 N N . VAL A 1 186 ? 19.860 -12.487 -36.947 1.00 64.94 186 VAL A N 1
ATOM 1498 C CA . VAL A 1 186 ? 19.128 -13.756 -37.059 1.00 64.94 186 VAL A CA 1
ATOM 1499 C C . VAL A 1 186 ? 18.559 -13.893 -38.468 1.00 64.94 186 VAL A C 1
ATOM 1501 O O . VAL A 1 186 ? 18.789 -14.918 -39.105 1.00 64.94 186 VAL A O 1
ATOM 1504 N N . ASP A 1 187 ? 17.953 -12.836 -39.008 1.00 69.94 187 ASP A N 1
ATOM 1505 C CA . ASP A 1 187 ? 17.444 -12.802 -40.384 1.00 69.94 187 ASP A CA 1
ATOM 1506 C C . ASP A 1 187 ? 18.567 -12.964 -41.416 1.00 69.94 187 ASP A C 1
ATOM 1508 O O . ASP A 1 187 ? 18.439 -13.690 -42.409 1.00 69.94 187 ASP A O 1
ATOM 1512 N N . PHE A 1 188 ? 19.700 -12.297 -41.182 1.00 62.91 188 PHE A N 1
ATOM 1513 C CA . PHE A 1 188 ? 20.884 -12.403 -42.029 1.00 62.91 188 PHE A CA 1
ATOM 1514 C C . PHE A 1 188 ? 21.481 -13.817 -42.011 1.00 62.91 188 PHE A C 1
ATOM 1516 O O . PHE A 1 188 ? 21.796 -14.372 -43.066 1.00 62.91 188 PHE A O 1
ATOM 1523 N N . LEU A 1 189 ? 21.630 -14.417 -40.828 1.00 60.19 189 LEU A N 1
ATOM 1524 C CA . LEU A 1 189 ? 22.167 -15.765 -40.654 1.00 60.19 189 LEU A CA 1
ATOM 1525 C C . LEU A 1 189 ? 21.206 -16.824 -41.196 1.00 60.19 189 LEU A C 1
ATOM 1527 O O . LEU A 1 189 ? 21.669 -17.770 -41.824 1.00 60.19 189 LEU A O 1
ATOM 1531 N N . SER A 1 190 ? 19.897 -16.626 -41.036 1.00 69.00 190 SER A N 1
ATOM 1532 C CA . SER A 1 190 ? 18.834 -17.494 -41.560 1.00 69.00 190 SER A CA 1
ATOM 1533 C C . SER A 1 190 ? 18.954 -17.623 -43.073 1.00 69.00 190 SER A C 1
ATOM 1535 O O . SER A 1 190 ? 19.161 -18.718 -43.604 1.00 69.00 190 SER A O 1
ATOM 1537 N N . LYS A 1 191 ? 19.015 -16.480 -43.766 1.00 70.69 191 LYS A N 1
ATOM 1538 C CA . LYS A 1 191 ? 19.196 -16.419 -45.223 1.00 70.69 191 LYS A CA 1
ATOM 1539 C C . LYS A 1 191 ? 20.544 -16.969 -45.683 1.00 70.69 191 LYS A C 1
ATOM 1541 O O . LYS A 1 191 ? 20.626 -17.608 -46.728 1.00 70.69 191 LYS A O 1
ATOM 1546 N N . LYS A 1 192 ? 21.618 -16.709 -44.933 1.00 59.41 192 LYS A N 1
ATOM 1547 C CA . LYS A 1 192 ? 22.985 -17.056 -45.353 1.00 59.41 192 LYS A CA 1
ATOM 1548 C C . LYS A 1 192 ? 23.375 -18.506 -45.058 1.00 59.41 192 LYS A C 1
ATOM 1550 O O . LYS A 1 192 ? 24.207 -19.064 -45.772 1.00 59.41 192 LYS A O 1
ATOM 1555 N N . LEU A 1 193 ? 22.810 -19.103 -44.012 1.00 59.75 193 LEU A N 1
ATOM 1556 C CA . LEU A 1 193 ? 23.069 -20.483 -43.593 1.00 59.75 193 LEU A CA 1
ATOM 1557 C C . LEU A 1 193 ? 21.953 -21.450 -44.014 1.00 59.75 193 LEU A C 1
ATOM 1559 O O . LEU A 1 193 ? 22.136 -22.655 -43.862 1.00 59.75 193 LEU A O 1
ATOM 1563 N N . ASN A 1 194 ? 20.857 -20.936 -44.589 1.00 67.50 194 ASN A N 1
ATOM 1564 C CA . ASN A 1 194 ? 19.672 -21.696 -44.992 1.00 67.50 194 ASN A CA 1
ATOM 1565 C C . ASN A 1 194 ? 19.095 -22.519 -43.826 1.00 67.50 194 ASN A C 1
ATOM 1567 O O . ASN A 1 194 ? 18.827 -23.712 -43.960 1.00 67.50 194 ASN A O 1
ATOM 1571 N N . MET A 1 195 ? 18.981 -21.865 -42.669 1.00 70.81 195 MET A N 1
ATOM 1572 C CA . MET A 1 195 ? 18.446 -22.417 -41.424 1.00 70.81 195 MET A CA 1
ATOM 1573 C C . MET A 1 195 ? 17.190 -21.649 -41.040 1.00 70.81 195 MET A C 1
ATOM 1575 O O . MET A 1 195 ? 17.023 -20.495 -41.429 1.00 70.81 195 MET A O 1
ATOM 1579 N N . THR A 1 196 ? 16.319 -22.270 -40.258 1.00 75.62 196 THR A N 1
ATOM 1580 C CA . THR A 1 196 ? 15.136 -21.586 -39.728 1.00 75.62 196 THR A CA 1
ATOM 1581 C C . THR A 1 196 ? 15.528 -20.585 -38.637 1.00 75.62 196 THR A C 1
ATOM 1583 O O . THR A 1 196 ? 16.549 -20.740 -37.958 1.00 75.62 196 THR A O 1
ATOM 1586 N N .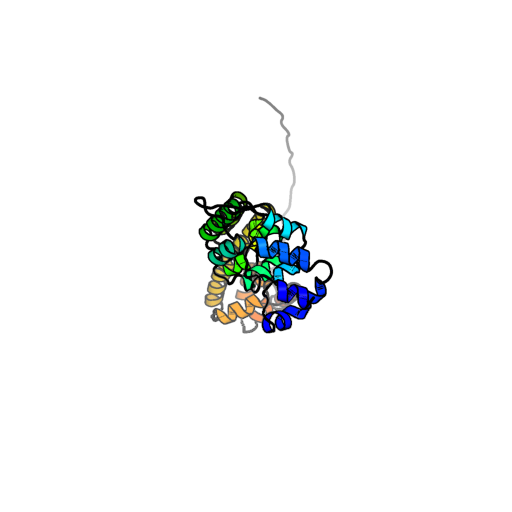 GLU A 1 197 ? 14.718 -19.539 -38.445 1.00 69.56 197 GLU A N 1
ATOM 1587 C CA . GLU A 1 197 ? 14.956 -18.563 -37.373 1.00 69.56 197 GLU A CA 1
ATOM 1588 C C . GLU A 1 197 ? 15.002 -19.219 -35.989 1.00 69.56 197 GLU A C 1
ATOM 1590 O O . GLU A 1 197 ? 15.789 -18.798 -35.144 1.00 69.56 197 GLU A O 1
ATOM 1595 N N . ASP A 1 198 ? 14.194 -20.256 -35.761 1.00 71.94 198 ASP A N 1
ATOM 1596 C CA . ASP A 1 198 ? 14.109 -20.949 -34.474 1.00 71.94 198 ASP A CA 1
ATOM 1597 C C . ASP A 1 198 ? 15.380 -21.742 -34.161 1.00 71.94 198 ASP A C 1
ATOM 1599 O O . ASP A 1 198 ? 15.861 -21.722 -33.026 1.00 71.94 198 ASP A O 1
ATOM 1603 N N . GLU A 1 199 ? 15.991 -22.367 -35.171 1.00 66.06 199 GLU A N 1
ATOM 1604 C CA . GLU A 1 199 ? 17.293 -23.018 -35.017 1.00 66.06 199 GLU A CA 1
ATOM 1605 C C . GLU A 1 199 ? 18.371 -21.989 -34.663 1.00 66.06 199 GLU A C 1
ATOM 1607 O O . GLU A 1 199 ? 19.160 -22.199 -33.743 1.00 66.06 199 GLU A O 1
ATOM 1612 N N . ILE A 1 200 ? 18.388 -20.834 -35.332 1.00 66.31 200 ILE A N 1
ATOM 1613 C CA . ILE A 1 200 ? 19.377 -19.786 -35.052 1.00 66.31 200 ILE A CA 1
ATOM 1614 C C . ILE A 1 200 ? 19.160 -19.178 -33.664 1.00 66.31 200 ILE A C 1
ATOM 1616 O O . ILE A 1 200 ? 20.130 -19.023 -32.920 1.00 66.31 200 ILE A O 1
ATOM 1620 N N . LYS A 1 201 ? 17.911 -18.898 -33.274 1.00 68.31 201 LYS A N 1
ATOM 1621 C CA . LYS A 1 201 ? 17.556 -18.420 -31.927 1.00 68.31 201 LYS A CA 1
ATOM 1622 C C . LYS A 1 201 ? 17.997 -19.420 -30.855 1.00 68.31 201 LYS A C 1
ATOM 1624 O O . LYS A 1 201 ? 18.598 -19.012 -29.862 1.00 68.31 201 LYS A O 1
ATOM 1629 N N . PHE A 1 202 ? 17.788 -20.722 -31.071 1.00 66.69 202 PHE A N 1
ATOM 1630 C CA . PHE A 1 202 ? 18.262 -21.778 -30.168 1.00 66.69 202 PHE A CA 1
ATOM 1631 C C . PHE A 1 202 ? 19.779 -21.711 -29.946 1.00 66.69 202 PHE A C 1
ATOM 1633 O O . PHE A 1 202 ? 20.256 -21.779 -28.810 1.00 66.69 202 PHE A O 1
ATOM 1640 N N . TYR A 1 203 ? 20.547 -21.536 -31.020 1.00 60.75 203 TYR A N 1
ATOM 1641 C CA . TYR A 1 203 ? 22.002 -21.492 -30.943 1.00 60.75 203 TYR A CA 1
ATOM 1642 C C . TYR A 1 203 ? 22.555 -20.191 -30.345 1.00 60.75 203 TYR A C 1
ATOM 1644 O O . TYR A 1 203 ? 23.524 -20.241 -29.587 1.00 60.75 203 TYR A O 1
ATOM 1652 N N . VAL A 1 204 ? 21.948 -19.042 -30.653 1.00 61.00 204 VAL A N 1
ATOM 1653 C CA . VAL A 1 204 ? 22.338 -17.731 -30.102 1.00 61.00 204 VAL A CA 1
ATOM 1654 C C . VAL A 1 204 ? 22.076 -17.675 -28.595 1.00 61.00 204 VAL A C 1
ATOM 1656 O O . VAL A 1 204 ? 22.945 -17.252 -27.836 1.00 61.00 204 VAL A O 1
ATOM 1659 N N . ASN A 1 205 ? 20.937 -18.205 -28.138 1.00 59.62 205 ASN A N 1
ATOM 1660 C CA . ASN A 1 205 ? 20.586 -18.257 -26.715 1.00 59.62 205 ASN A CA 1
ATOM 1661 C C . ASN A 1 205 ? 21.555 -19.109 -25.880 1.00 59.62 205 ASN A C 1
ATOM 1663 O O . ASN A 1 205 ? 21.696 -18.896 -24.678 1.00 59.62 205 ASN A O 1
ATOM 1667 N N . ARG A 1 206 ? 22.233 -20.081 -26.502 1.00 57.97 206 ARG A N 1
ATOM 1668 C CA . ARG A 1 206 ? 23.168 -20.990 -25.824 1.00 57.97 206 ARG A CA 1
ATOM 1669 C C . ARG A 1 206 ? 24.587 -20.421 -25.693 1.00 57.97 206 ARG A C 1
ATOM 1671 O O . ARG A 1 206 ? 25.380 -20.971 -24.933 1.00 57.97 206 ARG A O 1
ATOM 1678 N N . ALA A 1 207 ? 24.910 -19.347 -26.413 1.00 55.09 207 ALA A N 1
ATOM 1679 C CA . ALA A 1 207 ? 26.221 -18.700 -26.389 1.00 55.09 207 ALA A CA 1
ATOM 1680 C C . ALA A 1 207 ? 26.094 -17.199 -26.736 1.00 55.09 207 ALA A C 1
ATOM 1682 O O . ALA A 1 207 ? 26.344 -16.813 -27.877 1.00 55.09 207 ALA A O 1
ATOM 1683 N N . PRO A 1 208 ? 25.724 -16.338 -25.771 1.00 54.47 208 PRO A N 1
ATOM 1684 C CA . PRO A 1 208 ? 25.474 -14.912 -26.017 1.00 54.47 208 PRO A CA 1
ATOM 1685 C C . PRO A 1 208 ? 26.709 -14.133 -26.518 1.00 54.47 208 PRO A C 1
ATOM 1687 O O . PRO A 1 208 ? 26.563 -13.140 -27.231 1.00 54.47 208 PRO A O 1
ATOM 1690 N N . ASP A 1 209 ? 27.921 -14.629 -26.238 1.00 52.47 209 ASP A N 1
ATOM 1691 C CA . ASP A 1 209 ? 29.199 -14.060 -26.700 1.00 52.47 209 ASP A CA 1
ATOM 1692 C C . ASP A 1 209 ? 29.457 -14.243 -28.209 1.00 52.47 209 ASP A C 1
ATOM 1694 O O . ASP A 1 209 ? 30.431 -13.714 -28.746 1.00 52.47 209 ASP A O 1
ATOM 1698 N N . LEU A 1 210 ? 28.605 -14.988 -28.931 1.00 54.28 210 LEU A N 1
ATOM 1699 C CA . LEU A 1 210 ? 28.756 -15.180 -30.380 1.00 54.28 210 LEU A CA 1
ATOM 1700 C C . LEU A 1 210 ? 28.682 -13.863 -31.162 1.00 54.28 210 LEU A C 1
ATOM 1702 O O . LEU A 1 210 ? 29.185 -13.783 -32.280 1.00 54.28 210 LEU A O 1
ATOM 1706 N N . THR A 1 211 ? 28.032 -12.848 -30.602 1.00 52.38 211 THR A N 1
ATOM 1707 C CA . THR A 1 211 ? 27.652 -11.621 -31.308 1.00 52.38 211 THR A CA 1
ATOM 1708 C C . THR A 1 211 ? 28.785 -10.669 -31.590 1.00 52.38 211 THR A C 1
ATOM 1710 O O . THR A 1 211 ? 28.837 -10.095 -32.671 1.00 52.38 211 THR A O 1
ATOM 1713 N N . THR A 1 212 ? 29.741 -10.564 -30.678 1.00 53.62 212 THR A N 1
ATOM 1714 C CA . THR A 1 212 ? 30.972 -9.797 -30.885 1.00 53.62 212 THR A CA 1
ATOM 1715 C C . THR A 1 212 ? 31.964 -10.523 -31.797 1.00 53.62 212 THR A C 1
ATOM 1717 O O . THR A 1 212 ? 32.780 -9.882 -32.446 1.00 53.62 212 THR A O 1
ATOM 1720 N N . LEU A 1 213 ? 31.881 -11.854 -31.898 1.00 52.62 213 LEU A N 1
ATOM 1721 C CA . LEU A 1 213 ? 32.812 -12.703 -32.658 1.00 52.62 213 LEU A CA 1
ATOM 1722 C C . LEU A 1 213 ? 32.360 -13.006 -34.101 1.00 52.62 213 LEU A C 1
ATOM 1724 O O . LEU A 1 213 ? 33.122 -13.581 -34.887 1.00 52.62 213 LEU A O 1
ATOM 1728 N N . LEU A 1 214 ? 31.117 -12.668 -34.450 1.00 54.81 214 LEU A N 1
ATOM 1729 C CA . LEU A 1 214 ? 30.443 -13.142 -35.660 1.00 54.81 214 LEU A CA 1
ATOM 1730 C C . LEU A 1 214 ? 31.002 -12.513 -36.949 1.00 54.81 214 LEU A C 1
ATOM 1732 O O . LEU A 1 214 ? 31.174 -13.225 -37.939 1.00 54.81 214 LEU A O 1
ATOM 1736 N N . GLU A 1 215 ? 31.355 -11.226 -36.949 1.00 53.19 215 GLU A N 1
ATOM 1737 C CA . GLU A 1 215 ? 31.813 -10.528 -38.164 1.00 53.19 215 GLU A CA 1
ATOM 1738 C C . GLU A 1 215 ? 33.182 -11.015 -38.667 1.00 53.19 215 GLU A C 1
ATOM 1740 O O . GLU A 1 215 ? 33.358 -11.268 -39.864 1.00 53.19 215 GLU A O 1
ATOM 1745 N N . GLU A 1 216 ? 34.141 -11.212 -37.761 1.00 56.19 216 GLU A N 1
ATOM 1746 C CA . GLU A 1 216 ? 35.501 -11.641 -38.107 1.00 56.19 216 GLU A CA 1
ATOM 1747 C C . GLU A 1 216 ? 35.553 -13.125 -38.495 1.00 56.19 216 GLU A C 1
ATOM 1749 O O . GLU A 1 216 ? 36.179 -13.502 -39.492 1.00 56.19 216 GLU A O 1
ATOM 1754 N N . ARG A 1 217 ? 34.825 -13.987 -37.769 1.00 57.50 217 ARG A N 1
ATOM 1755 C CA . ARG A 1 217 ? 34.812 -15.436 -38.031 1.00 57.50 217 ARG A CA 1
ATOM 1756 C C . ARG A 1 217 ? 34.030 -15.802 -39.297 1.00 57.50 217 ARG A C 1
ATOM 1758 O O . ARG A 1 217 ? 34.407 -16.747 -39.993 1.00 57.50 217 ARG A O 1
ATOM 1765 N N . LEU A 1 218 ? 32.992 -15.042 -39.668 1.00 55.66 218 LEU A N 1
ATOM 1766 C CA . LEU A 1 218 ? 32.196 -15.287 -40.883 1.00 55.66 218 LEU A CA 1
ATOM 1767 C C . LEU A 1 218 ? 32.976 -15.116 -42.195 1.00 55.66 218 LEU A C 1
ATOM 1769 O O . LEU A 1 218 ? 32.615 -15.756 -43.189 1.00 55.66 218 LEU A O 1
ATOM 1773 N N . LYS A 1 219 ? 34.020 -14.274 -42.239 1.00 57.66 219 LYS A N 1
ATOM 1774 C CA . LYS A 1 219 ? 34.891 -14.142 -43.426 1.00 57.66 219 LYS A CA 1
ATOM 1775 C C . LYS A 1 219 ? 35.721 -15.411 -43.658 1.00 57.66 219 LYS A C 1
ATOM 1777 O O . LYS A 1 219 ? 35.866 -15.847 -44.796 1.00 57.66 219 LYS A O 1
ATOM 1782 N N . ILE A 1 220 ? 36.189 -16.039 -42.579 1.00 56.94 220 ILE A N 1
ATOM 1783 C CA . ILE A 1 220 ? 37.019 -17.255 -42.602 1.00 56.94 220 ILE A CA 1
ATOM 1784 C C . ILE A 1 220 ? 36.162 -18.499 -42.895 1.00 56.94 220 ILE A C 1
ATOM 1786 O O . ILE A 1 220 ? 36.526 -19.343 -43.711 1.00 56.94 220 ILE A O 1
ATOM 1790 N N . LEU A 1 221 ? 34.969 -18.591 -42.299 1.00 55.84 221 LEU A N 1
ATOM 1791 C CA . LEU A 1 221 ? 34.064 -19.738 -42.465 1.00 55.84 221 LEU A CA 1
ATOM 1792 C C . LEU A 1 221 ? 33.498 -19.886 -43.889 1.00 55.84 221 LEU A C 1
ATOM 1794 O O . LEU A 1 221 ? 33.150 -20.996 -44.295 1.00 55.84 221 LEU A O 1
ATOM 1798 N N . GLN A 1 222 ? 33.435 -18.798 -44.668 1.00 54.75 222 GLN A N 1
ATOM 1799 C CA . GLN A 1 222 ? 33.055 -18.844 -46.088 1.00 54.75 222 GLN A CA 1
ATOM 1800 C C . GLN A 1 222 ? 34.048 -19.649 -46.938 1.00 54.75 222 GLN A C 1
ATOM 1802 O O . GLN A 1 222 ? 33.640 -20.279 -47.914 1.00 54.75 222 GLN A O 1
ATOM 1807 N N . GLN A 1 223 ? 35.326 -19.674 -46.548 1.00 56.28 223 GLN A N 1
ATOM 1808 C CA . GLN A 1 223 ? 36.395 -20.368 -47.273 1.00 56.28 223 GLN A CA 1
ATOM 1809 C C . GLN A 1 223 ? 36.451 -21.873 -46.959 1.00 56.28 223 GLN A C 1
ATOM 1811 O O . GLN A 1 223 ? 37.004 -22.650 -47.735 1.00 56.28 223 GLN A O 1
ATOM 1816 N N . LEU A 1 224 ? 35.830 -22.315 -45.861 1.00 54.81 224 LEU A N 1
ATOM 1817 C CA . LEU A 1 224 ? 35.781 -23.721 -45.455 1.00 54.81 224 LEU A CA 1
ATOM 1818 C C . LEU A 1 224 ? 34.561 -24.420 -46.080 1.00 54.81 224 LEU A C 1
ATOM 1820 O O . LEU A 1 224 ? 33.420 -24.015 -45.843 1.00 54.81 224 LEU A O 1
ATOM 1824 N N . ARG A 1 225 ? 34.758 -25.484 -46.871 1.00 49.59 225 ARG A N 1
ATOM 1825 C CA . ARG A 1 225 ? 33.664 -26.329 -47.405 1.00 49.59 225 ARG A CA 1
ATOM 1826 C C . ARG A 1 225 ? 33.364 -27.502 -46.457 1.00 49.59 225 ARG A C 1
ATOM 1828 O O . ARG A 1 225 ? 34.285 -28.194 -46.045 1.00 49.59 225 ARG A O 1
ATOM 1835 N N . GLY A 1 226 ? 32.081 -27.762 -46.164 1.00 53.28 226 GLY A N 1
ATOM 1836 C CA . GLY A 1 226 ? 31.617 -28.972 -45.453 1.00 53.28 226 GLY A CA 1
ATOM 1837 C C . GLY A 1 226 ? 30.778 -28.741 -44.182 1.00 53.28 226 GLY A C 1
ATOM 1838 O O . GLY A 1 226 ? 30.620 -27.615 -43.714 1.00 53.28 226 GLY A O 1
ATOM 1839 N N . LYS A 1 227 ? 30.233 -29.840 -43.627 1.00 46.72 227 LYS A N 1
ATOM 1840 C CA . LYS A 1 227 ? 29.204 -29.906 -42.557 1.00 46.72 227 LYS A CA 1
ATOM 1841 C C . LYS A 1 227 ? 29.652 -29.478 -41.139 1.00 46.72 227 LYS A C 1
ATOM 1843 O O . LYS A 1 227 ? 28.822 -29.448 -40.240 1.00 46.72 227 LYS A O 1
ATOM 1848 N N . HIS A 1 228 ? 30.913 -29.092 -40.921 1.00 52.44 228 HIS A N 1
ATOM 1849 C CA . HIS A 1 228 ? 31.457 -28.760 -39.585 1.00 52.44 228 HIS A CA 1
ATOM 1850 C C . HIS A 1 228 ? 31.595 -27.252 -39.283 1.00 52.44 228 HIS A C 1
ATOM 1852 O O . HIS A 1 228 ? 32.319 -26.858 -38.368 1.00 52.44 228 HIS A O 1
ATOM 1858 N N . ARG A 1 229 ? 30.883 -26.388 -40.022 1.00 56.69 229 ARG A N 1
ATOM 1859 C CA . ARG A 1 229 ? 30.911 -24.920 -39.838 1.00 56.69 229 ARG A CA 1
ATOM 1860 C C . ARG A 1 229 ? 30.371 -24.462 -38.479 1.00 56.69 229 ARG A C 1
ATOM 1862 O O . ARG A 1 229 ? 30.896 -23.514 -37.907 1.00 56.69 229 ARG A O 1
ATOM 1869 N N . LEU A 1 230 ? 29.363 -25.158 -37.954 1.00 51.94 230 LEU A N 1
ATOM 1870 C CA . LEU A 1 230 ? 28.721 -24.815 -36.684 1.00 51.94 230 LEU A CA 1
ATOM 1871 C C . LEU A 1 230 ? 29.650 -25.095 -35.501 1.00 51.94 230 LEU A C 1
ATOM 1873 O O . LEU A 1 230 ? 29.907 -24.199 -34.713 1.00 51.94 230 LEU A O 1
ATOM 1877 N N . SER A 1 231 ? 30.268 -26.276 -35.432 1.00 55.19 231 SER A N 1
ATOM 1878 C CA . SER A 1 231 ? 31.204 -26.643 -34.356 1.00 55.19 231 SER A CA 1
ATOM 1879 C C . SER A 1 231 ? 32.365 -25.652 -34.184 1.00 55.19 231 SER A C 1
ATOM 1881 O O . SER A 1 231 ? 32.818 -25.447 -33.063 1.00 55.19 231 SER A O 1
ATOM 1883 N N . LEU A 1 232 ? 32.806 -24.990 -35.261 1.00 55.50 232 LEU A N 1
ATOM 1884 C CA . LEU A 1 232 ? 33.885 -23.997 -35.222 1.00 55.50 232 LEU A CA 1
ATOM 1885 C C . LEU A 1 232 ? 33.426 -22.605 -34.771 1.00 55.50 232 LEU A C 1
ATOM 1887 O O . LEU A 1 232 ? 34.223 -21.881 -34.182 1.00 55.50 232 LEU A O 1
ATOM 1891 N N . LEU A 1 233 ? 32.151 -22.245 -34.963 1.00 53.50 233 LEU A N 1
ATOM 1892 C CA . LEU A 1 233 ? 31.587 -21.019 -34.381 1.00 53.50 233 LEU A CA 1
ATOM 1893 C C . LEU A 1 233 ? 31.648 -21.055 -32.847 1.00 53.50 233 LEU A C 1
ATOM 1895 O O . LEU A 1 233 ? 31.961 -20.036 -32.235 1.00 53.50 233 LEU A O 1
ATOM 1899 N N . TYR A 1 234 ? 31.439 -22.234 -32.249 1.00 51.41 234 TYR A N 1
ATOM 1900 C CA . TYR A 1 234 ? 31.356 -22.439 -30.793 1.00 51.41 234 TYR A CA 1
ATOM 1901 C C . TYR A 1 234 ? 32.673 -22.864 -30.123 1.00 51.41 234 TYR A C 1
ATOM 1903 O O . TYR A 1 234 ? 32.697 -23.145 -28.926 1.00 51.41 234 TYR A O 1
ATOM 1911 N N . CYS A 1 235 ? 33.782 -22.930 -30.862 1.00 52.94 235 CYS A N 1
ATOM 1912 C CA . CYS A 1 235 ? 35.087 -23.218 -30.276 1.00 52.94 235 CYS A CA 1
ATOM 1913 C C . CYS A 1 235 ? 35.657 -21.987 -29.549 1.00 52.94 235 CYS A C 1
ATOM 1915 O O . CYS A 1 235 ? 35.593 -20.859 -30.056 1.00 52.94 235 CYS A O 1
ATOM 1917 N N . ASN A 1 236 ? 36.285 -22.218 -28.387 1.00 56.75 236 ASN A N 1
ATOM 1918 C CA . ASN A 1 236 ? 37.160 -21.243 -27.724 1.00 56.75 236 ASN A CA 1
ATOM 1919 C C . ASN A 1 236 ? 38.146 -20.657 -28.754 1.00 56.75 236 ASN A C 1
ATOM 1921 O O . ASN A 1 236 ? 38.623 -21.398 -29.612 1.00 56.75 236 ASN A O 1
ATOM 1925 N N . SER A 1 237 ? 38.469 -19.360 -28.672 1.00 58.09 237 SER A N 1
ATOM 1926 C CA . SER A 1 237 ? 39.367 -18.679 -29.622 1.00 58.09 237 SER A CA 1
ATOM 1927 C C . SER A 1 237 ? 40.674 -19.423 -29.894 1.00 58.09 237 SER A C 1
ATOM 1929 O O . SER A 1 237 ? 41.080 -19.506 -31.048 1.00 58.09 237 SER A O 1
ATOM 1931 N N . LYS A 1 238 ? 41.270 -20.073 -28.885 1.00 58.81 238 LYS A N 1
ATOM 1932 C CA . LYS A 1 238 ? 42.453 -20.923 -29.078 1.00 58.81 238 LYS A CA 1
ATOM 1933 C C . LYS A 1 238 ? 42.164 -22.117 -29.988 1.00 58.81 238 LYS A C 1
ATOM 1935 O O . LYS A 1 238 ? 42.917 -22.367 -30.916 1.00 58.81 238 LYS A O 1
ATOM 1940 N N . ILE A 1 239 ? 41.056 -22.822 -29.758 1.00 59.72 239 ILE A N 1
ATOM 1941 C CA . ILE A 1 239 ? 40.648 -23.984 -30.561 1.00 59.72 239 ILE A CA 1
ATOM 1942 C C . ILE A 1 239 ? 40.285 -23.542 -31.985 1.00 59.72 239 ILE A C 1
ATOM 1944 O O . ILE A 1 239 ? 40.690 -24.190 -32.947 1.00 59.72 239 ILE A O 1
ATOM 1948 N N . PHE A 1 240 ? 39.577 -22.418 -32.129 1.00 63.50 240 PHE A N 1
ATOM 1949 C CA . PHE A 1 240 ? 39.255 -21.835 -33.431 1.00 63.50 240 PHE A CA 1
ATOM 1950 C C . PHE A 1 240 ? 40.525 -21.510 -34.228 1.00 63.50 240 PHE A C 1
ATOM 1952 O O . PHE A 1 240 ? 40.671 -21.976 -35.355 1.00 63.50 240 PHE A O 1
ATOM 1959 N N . GLU A 1 241 ? 41.486 -20.796 -33.634 1.00 62.09 241 GLU A N 1
ATOM 1960 C CA . GLU A 1 241 ? 42.766 -20.490 -34.280 1.00 62.09 241 GLU A CA 1
ATOM 1961 C C . GLU A 1 241 ? 43.573 -21.744 -34.625 1.00 62.09 241 GLU A C 1
ATOM 1963 O O . GLU A 1 241 ? 44.153 -21.816 -35.708 1.00 62.09 241 GLU A O 1
ATOM 1968 N N . THR A 1 242 ? 43.614 -22.740 -33.734 1.00 64.94 242 THR A N 1
ATOM 1969 C CA . THR A 1 242 ? 44.312 -24.007 -33.984 1.00 64.94 242 THR A CA 1
ATOM 1970 C C . THR A 1 242 ? 43.710 -24.751 -35.171 1.00 64.94 242 THR A C 1
ATOM 1972 O O . THR A 1 242 ? 44.457 -25.236 -36.020 1.00 64.94 242 THR A O 1
ATOM 1975 N N . VAL A 1 243 ? 42.379 -24.817 -35.272 1.00 63.66 243 VAL A N 1
ATOM 1976 C CA . VAL A 1 243 ? 41.717 -25.502 -36.388 1.00 63.66 243 VAL A CA 1
ATOM 1977 C C . VAL A 1 243 ? 41.860 -24.716 -37.689 1.00 63.66 243 VAL A C 1
ATOM 1979 O O . VAL A 1 243 ? 42.116 -25.316 -38.728 1.00 63.66 243 VAL A O 1
ATOM 1982 N N . VAL A 1 244 ? 41.769 -23.384 -37.657 1.00 63.88 244 VAL A N 1
ATOM 1983 C CA . VAL A 1 244 ? 41.997 -22.546 -38.847 1.00 63.88 244 VAL A CA 1
ATOM 1984 C C . VAL A 1 244 ? 43.438 -22.692 -39.351 1.00 63.88 244 VAL A C 1
ATOM 1986 O O . VAL A 1 244 ? 43.641 -22.892 -40.545 1.00 63.88 244 VAL A O 1
ATOM 1989 N N . LYS A 1 245 ? 44.441 -22.693 -38.460 1.00 65.19 245 LYS A N 1
ATOM 1990 C CA . LYS A 1 245 ? 45.858 -22.911 -38.818 1.00 65.19 245 LYS A CA 1
ATOM 1991 C C . LYS A 1 245 ? 46.139 -24.327 -39.336 1.00 65.19 245 LYS A C 1
ATOM 1993 O O . LYS A 1 245 ? 47.029 -24.500 -40.163 1.00 65.19 245 LYS A O 1
ATOM 1998 N N . SER A 1 246 ? 45.411 -25.342 -38.863 1.00 60.81 246 SER A N 1
ATOM 1999 C CA . SER A 1 246 ? 45.595 -26.730 -39.313 1.00 60.81 246 SER A CA 1
ATOM 2000 C C . SER A 1 246 ? 44.872 -27.044 -40.627 1.00 60.81 246 SER A C 1
ATOM 2002 O O . SER A 1 246 ? 45.349 -27.873 -41.400 1.00 60.81 246 SER A O 1
ATOM 2004 N N . THR A 1 247 ? 43.753 -26.368 -40.908 1.00 55.06 247 THR A N 1
ATOM 2005 C CA . THR A 1 247 ? 42.994 -26.519 -42.164 1.00 55.06 247 THR A CA 1
ATOM 2006 C C . THR A 1 247 ? 43.459 -25.577 -43.274 1.00 55.06 247 THR A C 1
ATOM 2008 O O . THR A 1 247 ? 43.232 -25.875 -44.446 1.00 55.06 247 THR A O 1
ATOM 2011 N N . TYR A 1 248 ? 44.150 -24.484 -42.938 1.00 49.00 248 TYR A N 1
ATOM 2012 C CA . TYR A 1 248 ? 44.673 -23.508 -43.891 1.00 49.00 248 TYR A CA 1
ATOM 2013 C C . TYR A 1 248 ? 46.204 -23.423 -43.796 1.00 49.00 248 TYR A C 1
ATOM 2015 O O . TYR A 1 248 ? 46.750 -22.743 -42.930 1.00 49.00 248 TYR A O 1
ATOM 2023 N N . LYS A 1 249 ? 46.923 -24.092 -44.710 1.00 44.06 249 LYS A N 1
ATOM 2024 C CA . LYS A 1 249 ? 48.346 -23.800 -44.945 1.00 44.06 249 LYS A CA 1
ATOM 2025 C C . LYS A 1 249 ? 48.435 -22.568 -45.854 1.00 44.06 249 LYS A C 1
ATOM 2027 O O . LYS A 1 249 ? 47.968 -22.653 -46.992 1.00 44.06 249 LYS A O 1
ATOM 2032 N N . PRO A 1 250 ? 49.004 -21.434 -45.407 1.00 39.47 250 PRO A N 1
ATOM 2033 C CA . PRO A 1 250 ? 49.209 -20.298 -46.290 1.00 39.47 250 PRO A CA 1
ATOM 2034 C C . PRO A 1 250 ? 50.173 -20.715 -47.401 1.00 39.47 250 PRO A C 1
ATOM 2036 O O . PRO A 1 250 ? 51.227 -21.295 -47.146 1.00 39.47 250 PRO A O 1
ATOM 2039 N N . ASN A 1 251 ? 49.783 -20.446 -48.643 1.00 36.50 251 ASN A N 1
ATOM 2040 C CA . ASN A 1 251 ? 50.622 -20.672 -49.808 1.00 36.50 251 ASN A CA 1
ATOM 2041 C C . ASN A 1 251 ? 51.801 -19.690 -49.713 1.00 36.50 251 ASN A C 1
ATOM 2043 O O . ASN A 1 251 ? 51.650 -18.507 -50.018 1.00 36.50 251 ASN A O 1
ATOM 2047 N N . THR A 1 252 ? 52.956 -20.146 -49.227 1.00 36.25 252 THR A N 1
ATOM 2048 C CA . THR A 1 252 ? 54.194 -19.363 -49.224 1.00 36.25 252 THR A CA 1
ATOM 2049 C C . THR A 1 252 ? 54.654 -19.189 -50.666 1.00 36.25 252 THR A C 1
ATOM 2051 O O . THR A 1 252 ? 55.369 -20.033 -51.204 1.00 36.25 252 THR A O 1
ATOM 2054 N N . LYS A 1 253 ? 54.229 -18.100 -51.310 1.00 36.16 253 LYS A N 1
ATOM 2055 C CA . LYS A 1 253 ? 54.984 -17.529 -52.422 1.00 36.16 253 LYS A CA 1
ATOM 2056 C C . LYS A 1 253 ? 56.013 -16.573 -51.833 1.00 36.16 253 LYS A C 1
ATOM 2058 O O . LYS A 1 253 ? 55.673 -15.564 -51.227 1.00 36.16 253 LYS A O 1
ATOM 2063 N N . THR A 1 254 ? 57.256 -16.998 -51.983 1.00 31.81 254 THR A N 1
ATOM 2064 C CA . THR A 1 254 ? 58.515 -16.283 -51.809 1.00 31.81 254 THR A CA 1
ATOM 2065 C C . THR A 1 254 ? 58.421 -14.828 -52.268 1.00 31.81 254 THR A C 1
ATOM 2067 O O . THR A 1 254 ? 58.059 -14.549 -53.410 1.00 31.81 254 THR A O 1
ATOM 2070 N N . ILE A 1 255 ? 58.773 -13.919 -51.362 1.00 32.12 255 ILE A N 1
ATOM 2071 C CA . ILE A 1 255 ? 59.153 -12.538 -51.663 1.00 32.12 255 ILE A CA 1
ATOM 2072 C C . ILE A 1 255 ? 60.584 -12.602 -52.219 1.00 32.12 255 ILE A C 1
ATOM 2074 O O . ILE A 1 255 ? 61.421 -13.234 -51.574 1.00 32.12 255 ILE A O 1
ATOM 2078 N N . PRO A 1 256 ? 60.899 -12.008 -53.382 1.00 32.69 256 PRO A N 1
ATOM 2079 C CA . PRO A 1 256 ? 62.276 -11.687 -53.716 1.00 32.69 256 PRO A CA 1
ATOM 2080 C C . PRO A 1 256 ? 62.678 -10.417 -52.968 1.00 32.69 256 PRO A C 1
ATOM 2082 O O . PRO A 1 256 ? 62.006 -9.389 -53.069 1.00 32.69 256 PRO A O 1
ATOM 2085 N N . ASP A 1 257 ? 63.764 -10.544 -52.217 1.00 35.03 257 ASP A N 1
ATOM 2086 C CA . ASP A 1 257 ? 64.490 -9.467 -51.562 1.00 35.03 257 ASP A CA 1
ATOM 2087 C C . ASP A 1 257 ? 64.981 -8.391 -52.544 1.00 35.03 257 ASP A C 1
ATOM 2089 O O . ASP A 1 257 ? 65.134 -8.634 -53.743 1.00 35.03 257 ASP A O 1
ATOM 2093 N N . ASP A 1 258 ? 65.349 -7.258 -51.937 1.00 34.03 258 ASP A N 1
ATOM 2094 C CA . ASP A 1 258 ? 66.310 -6.253 -52.409 1.00 34.03 258 ASP A CA 1
ATOM 2095 C C . ASP A 1 258 ? 65.696 -4.956 -52.983 1.00 34.03 258 ASP A C 1
ATOM 2097 O O . ASP A 1 258 ? 65.297 -4.877 -54.146 1.00 34.03 258 ASP A O 1
ATOM 2101 N N . LYS A 1 259 ? 65.683 -3.882 -52.173 1.00 36.06 259 LYS A N 1
ATOM 2102 C CA . LYS A 1 259 ? 66.735 -2.838 -52.205 1.00 36.06 259 LYS A CA 1
ATOM 2103 C C . LYS A 1 259 ? 66.448 -1.652 -51.261 1.00 36.06 259 LYS A C 1
ATOM 2105 O O . LYS A 1 259 ? 65.481 -0.922 -51.431 1.00 36.06 259 LYS A O 1
ATOM 2110 N N . THR A 1 260 ? 67.355 -1.512 -50.291 1.00 33.62 260 THR A N 1
ATOM 2111 C CA . THR A 1 260 ? 68.078 -0.292 -49.863 1.00 33.62 260 THR A CA 1
ATOM 2112 C C . THR A 1 260 ? 67.339 0.997 -49.438 1.00 33.62 260 THR A C 1
ATOM 2114 O O . THR A 1 260 ? 66.680 1.668 -50.224 1.00 33.62 260 THR A O 1
ATOM 2117 N N . ILE A 1 261 ? 67.615 1.382 -48.182 1.00 35.25 261 ILE A N 1
ATOM 2118 C CA . ILE A 1 261 ? 67.459 2.698 -47.511 1.00 35.25 261 ILE A CA 1
ATOM 2119 C C . ILE A 1 261 ? 68.370 3.758 -48.198 1.00 35.25 261 ILE A C 1
ATOM 2121 O O . ILE A 1 261 ? 69.326 3.341 -48.863 1.00 35.25 261 ILE A O 1
ATOM 2125 N N . PRO A 1 262 ? 68.136 5.089 -48.089 1.00 38.41 262 PRO A N 1
ATOM 2126 C CA . PRO A 1 262 ? 68.498 5.895 -46.894 1.00 38.41 262 PRO A CA 1
ATOM 2127 C C . PRO A 1 262 ? 67.396 6.917 -46.506 1.00 38.41 262 PRO A C 1
ATOM 2129 O O . PRO A 1 262 ? 66.681 7.427 -47.362 1.00 38.41 262 PRO A O 1
ATOM 2132 N N . ASP A 1 263 ? 67.048 7.079 -45.230 1.00 37.38 263 ASP A N 1
ATOM 2133 C CA . ASP A 1 263 ? 67.668 7.964 -44.226 1.00 37.38 263 ASP A CA 1
ATOM 2134 C C . ASP A 1 263 ? 67.832 9.436 -44.645 1.00 37.38 263 ASP A C 1
ATOM 2136 O O . ASP A 1 263 ? 68.377 9.741 -45.703 1.00 37.38 263 ASP A O 1
ATOM 2140 N N . ASP A 1 264 ? 67.448 10.307 -43.699 1.00 35.03 264 ASP A N 1
ATOM 2141 C CA . ASP A 1 264 ? 67.768 11.739 -43.564 1.00 35.03 264 ASP A CA 1
ATOM 2142 C C . ASP A 1 264 ? 66.677 12.744 -44.019 1.00 35.03 264 ASP A C 1
ATOM 2144 O O . ASP A 1 264 ? 66.467 12.983 -45.209 1.00 35.03 264 ASP A O 1
ATOM 2148 N N . LYS A 1 265 ? 66.007 13.398 -43.050 1.00 41.22 265 LYS A N 1
ATOM 2149 C CA . LYS A 1 265 ? 66.224 14.825 -42.697 1.00 41.22 265 LYS A CA 1
ATOM 2150 C C . LYS A 1 265 ? 65.107 15.418 -41.819 1.00 41.22 265 LYS A C 1
ATOM 2152 O O . LYS A 1 265 ? 63.973 15.595 -42.245 1.00 41.22 265 LYS A O 1
ATOM 2157 N N . THR A 1 266 ? 65.512 15.744 -40.593 1.00 37.12 266 THR A N 1
ATOM 2158 C CA . THR A 1 266 ? 65.426 17.076 -39.961 1.00 37.12 266 THR A CA 1
ATOM 2159 C C . THR A 1 266 ? 64.074 17.807 -39.913 1.00 37.12 266 THR A C 1
ATOM 2161 O O . THR A 1 266 ? 63.593 18.369 -40.892 1.00 37.12 266 THR A O 1
ATOM 2164 N N . ILE A 1 267 ? 63.557 17.898 -38.685 1.00 42.12 267 ILE A N 1
ATOM 2165 C CA . ILE A 1 267 ? 62.623 18.914 -38.176 1.00 42.12 267 ILE A CA 1
ATOM 2166 C C . ILE A 1 267 ? 63.254 20.315 -38.306 1.00 42.12 267 ILE A C 1
ATOM 2168 O O . ILE A 1 267 ? 64.439 20.458 -38.000 1.00 42.12 267 ILE A O 1
ATOM 2172 N N . PRO A 1 268 ? 62.465 21.356 -38.614 1.00 42.12 268 PRO A N 1
ATOM 2173 C CA . PRO A 1 268 ? 62.611 22.600 -37.872 1.00 42.12 268 PRO A CA 1
ATOM 2174 C C . PRO A 1 268 ? 61.311 22.996 -37.170 1.00 42.12 268 PRO A C 1
ATOM 2176 O O . PRO A 1 268 ? 60.235 23.074 -37.760 1.00 42.12 268 PRO A O 1
ATOM 2179 N N . ASP A 1 269 ? 61.506 23.207 -35.875 1.00 39.53 269 ASP A N 1
ATOM 2180 C CA . ASP A 1 269 ? 60.832 24.151 -34.998 1.00 39.53 269 ASP A CA 1
ATOM 2181 C C . ASP A 1 269 ? 60.737 25.517 -35.695 1.00 39.53 269 ASP A C 1
ATOM 2183 O O . ASP A 1 269 ? 61.740 25.975 -36.240 1.00 39.53 269 ASP A O 1
ATOM 2187 N N . ASP A 1 270 ? 59.575 26.167 -35.661 1.00 45.53 270 ASP A N 1
ATOM 2188 C CA . ASP A 1 270 ? 59.532 27.625 -35.722 1.00 45.53 270 ASP A CA 1
ATOM 2189 C C . ASP A 1 270 ? 58.328 28.165 -34.941 1.00 45.53 270 ASP A C 1
ATOM 2191 O O . ASP A 1 270 ? 57.163 27.810 -35.135 1.00 45.53 270 ASP A O 1
ATOM 2195 N N . THR A 1 271 ? 58.730 29.017 -34.014 1.00 41.44 271 THR A N 1
ATOM 2196 C CA . THR A 1 271 ? 58.054 29.908 -33.082 1.00 41.44 271 THR A CA 1
ATOM 2197 C C . THR A 1 271 ? 56.990 30.832 -33.676 1.00 41.44 271 THR A C 1
ATOM 2199 O O . THR A 1 271 ? 57.098 31.285 -34.811 1.00 41.44 271 THR A O 1
ATOM 2202 N N . ASP A 1 272 ? 56.015 31.145 -32.815 1.00 42.50 272 ASP A N 1
ATOM 2203 C CA . ASP A 1 272 ? 55.382 32.449 -32.560 1.00 42.50 272 ASP A CA 1
ATOM 2204 C C . ASP A 1 272 ? 55.434 33.534 -33.652 1.00 42.50 272 ASP A C 1
ATOM 2206 O O . ASP A 1 272 ? 56.494 34.071 -33.954 1.00 42.50 272 ASP A O 1
ATOM 2210 N N . ASP A 1 273 ? 54.258 34.010 -34.078 1.00 42.56 273 ASP A N 1
ATOM 2211 C CA . ASP A 1 273 ? 53.873 35.413 -33.849 1.00 42.56 273 ASP A CA 1
ATOM 2212 C C . ASP A 1 273 ? 52.399 35.686 -34.235 1.00 42.56 273 ASP A C 1
ATOM 2214 O O . ASP A 1 273 ? 51.987 35.435 -35.364 1.00 42.56 273 ASP A O 1
ATOM 2218 N N . LYS A 1 274 ? 51.679 36.286 -33.273 1.00 39.22 274 LYS A N 1
ATOM 2219 C CA . LYS A 1 274 ? 50.522 37.213 -33.373 1.00 39.22 274 LYS A CA 1
ATOM 2220 C C . LYS A 1 274 ? 49.192 36.784 -34.001 1.00 39.22 274 LYS A C 1
ATOM 2222 O O . LYS A 1 274 ? 49.082 36.653 -35.237 1.00 39.22 274 LYS A O 1
#

Secondary structure (DSSP, 8-state):
-HHHHHHTT--HHHHHHTHHHHHHTGGGHHHHHHHHHTT-S--GGGGGGGGS-HHHHHHHHH--EEETTEEE-HHHHHHHHTTS-HHHHHHHHHH-GGGGGS-HHHHHHHHHHHHHTT--HHHHHHTGGGGGS-HHHHHHHHHHHHHTT-SS--GGGGTS-HHHHHHHHHHHHHHHHHHHHHHHHHHHHHHHHT--HHHHHHHHHT-TTHHHHHHHHHHHHTT--STTHHHHHTS-HHHHHHHHHHH-------PPP-----------------

pLDDT: mean 77.51, std 19.46, range [31.81, 97.12]

Nearest PDB structures (foldseek):
  3n6s-assembly1_A  TM=5.489E-01  e=1.587E-02  Homo sapiens
  5crk-assembly1_O  TM=5.249E-01  e=8.584E-02  Homo sapiens
  5cky-assembly1_O  TM=5.245E-01  e=9.881E-02  Homo sapiens
  3mva-assembly1_O  TM=3.656E-01  e=1.309E-01  Homo sapiens
  8ikj-assembly1_R  TM=1.258E-01  e=9.790E+00  Homo sapiens